Protein AF-A0A8T1EKX4-F1 (afdb_monomer)

Radius of gyration: 19.08 Å; Cα contacts (8 Å, |Δi|>4): 184; chains: 1; bounding box: 54×38×59 Å

Mean predicted aligned error: 10.66 Å

Secondary structure (DSSP, 8-state):
-PPPHHHHHHHHHHHHHHHHHHHHHHHHHHS--SSSSPP--HHHHHHHHTTT---TTHHHHHHHHHHHHGGG---SSSS-HHHHHHHHHHHHHHHHHHHHHHHHHHHHHHHTT---HHHHHHHHHHHHHHHHHHHHHHHHHHHHHHHHHHHHHHHHHHTTT-----S-TTHHHHHHHHHHHHHHHHHHHHHHH-TT--HHHHHHHHHHHHHHHTSHHHHHHS-----

Sequence (227 aa):
MKKTFAQLIGQLGHQLRDVAARIRGDFKTNHFSNSTDPRSSVFLTLMEAENSLSDRSSLNLLEKAMARDLLALSDQDGLSVTSCMLEISTCCQRSLNTFRSRIEQLKQLVTEGKARTNYRRSLLTSIFFLPVFERMQLASLSIVEHQLIHLHDVTRQQEKSTTGTSLCPQAVNVEQLQRKLLQCITSFEGCTVSSEASQKSGEQAIERVLQFLNSKAVKAAFPPSST

Solvent-accessible surface area (backbone atoms only — not comparable to full-atom values): 12955 Å² total; per-residue (Å²): 133,86,79,50,66,68,56,49,52,54,51,46,44,52,52,52,52,54,49,49,52,24,49,44,52,45,33,47,73,45,47,89,48,97,55,100,56,69,35,69,51,68,46,60,49,50,68,57,43,62,81,74,58,94,69,86,62,64,61,64,53,48,57,58,58,50,62,62,59,58,72,76,66,78,74,96,80,68,87,39,72,60,56,51,46,49,49,41,51,49,49,43,52,53,37,50,52,50,37,52,52,49,48,51,53,41,48,50,33,50,74,72,67,71,46,52,72,65,48,55,51,49,40,54,52,48,62,73,43,44,66,49,50,54,50,50,42,33,51,53,49,36,56,46,50,53,51,53,51,51,53,53,54,51,55,58,41,65,77,62,78,62,82,96,64,80,68,46,87,35,51,67,39,42,60,63,34,48,64,58,47,40,57,48,51,56,55,44,40,61,56,58,71,49,97,74,60,48,70,70,55,46,46,52,34,52,51,49,47,50,51,51,67,68,26,71,54,44,44,60,35,40,50,76,81,83,126

Nearest PDB structures (foldseek):
  7jh5-assembly1_A  TM=2.281E-01  e=7.589E-01  synthetic construct

InterPro domains:
  IPR039635 Endoplasmic reticulum membrane-associated RNA degradation protein [PTHR31701] (3-224)

Structure (mmCIF, N/CA/C/O backbone):
data_AF-A0A8T1EKX4-F1
#
_entry.id   AF-A0A8T1EKX4-F1
#
loop_
_atom_site.group_PDB
_atom_site.id
_atom_site.type_symbol
_atom_site.label_atom_id
_atom_site.label_alt_id
_atom_site.label_comp_id
_atom_site.label_asym_id
_atom_site.label_entity_id
_atom_site.label_seq_id
_atom_site.pdbx_PDB_ins_code
_atom_site.Cartn_x
_atom_site.Cartn_y
_atom_site.Cartn_z
_atom_site.occupancy
_atom_site.B_iso_or_equiv
_atom_site.auth_seq_id
_atom_site.auth_comp_id
_atom_site.auth_asym_id
_atom_site.auth_atom_id
_atom_site.pdbx_PDB_model_num
ATOM 1 N N . MET A 1 1 ? -25.501 8.082 -2.903 1.00 52.19 1 MET A N 1
ATOM 2 C CA . MET A 1 1 ? -25.448 7.468 -1.555 1.00 52.19 1 MET A CA 1
ATOM 3 C C . MET A 1 1 ? -24.019 7.519 -1.041 1.00 52.19 1 MET A C 1
ATOM 5 O O . MET A 1 1 ? -23.114 7.221 -1.811 1.00 52.19 1 MET A O 1
ATOM 9 N N . LYS A 1 2 ? -23.808 7.910 0.222 1.00 77.81 2 LYS A N 1
ATOM 10 C CA . LYS A 1 2 ? -22.481 7.880 0.854 1.00 77.81 2 LYS A CA 1
ATOM 11 C C . LYS A 1 2 ? -22.105 6.420 1.150 1.00 77.81 2 LYS A C 1
ATOM 13 O O . LYS A 1 2 ? -22.929 5.701 1.710 1.00 77.81 2 LYS A O 1
ATOM 18 N N . LYS A 1 3 ? -20.912 5.975 0.739 1.00 83.00 3 LYS A N 1
ATOM 19 C CA . LYS A 1 3 ? -20.428 4.610 1.016 1.00 83.00 3 LYS A CA 1
ATOM 20 C C . LYS A 1 3 ? -20.160 4.448 2.510 1.00 83.00 3 LYS A C 1
ATOM 22 O O . LYS A 1 3 ? -19.678 5.379 3.151 1.00 83.00 3 LYS A O 1
ATOM 27 N N . THR A 1 4 ? -20.468 3.277 3.058 1.00 86.75 4 THR A N 1
ATOM 28 C CA . THR A 1 4 ? -20.108 2.949 4.444 1.00 86.75 4 THR A CA 1
ATOM 29 C C . THR A 1 4 ? -18.618 2.626 4.544 1.00 86.75 4 THR A C 1
ATOM 31 O O . THR A 1 4 ? -17.998 2.196 3.569 1.00 86.75 4 THR A O 1
ATOM 34 N N . PHE A 1 5 ? -18.034 2.767 5.735 1.00 84.19 5 PHE A N 1
ATOM 35 C CA . PHE A 1 5 ? -16.631 2.413 5.969 1.00 84.19 5 PHE A CA 1
ATOM 36 C C . PHE A 1 5 ? -16.302 0.962 5.565 1.00 84.19 5 PHE A C 1
ATOM 38 O O . PHE A 1 5 ? -15.283 0.711 4.928 1.00 84.19 5 PHE A O 1
ATOM 45 N N . ALA A 1 6 ? -17.202 0.010 5.832 1.00 86.19 6 ALA A N 1
ATOM 46 C CA . ALA A 1 6 ? -17.034 -1.384 5.413 1.00 86.19 6 ALA A CA 1
ATOM 47 C C . ALA A 1 6 ? -17.030 -1.548 3.880 1.00 86.19 6 ALA A C 1
ATOM 49 O O . ALA A 1 6 ? -16.207 -2.285 3.337 1.00 86.19 6 ALA A O 1
ATOM 50 N N . GLN A 1 7 ? -17.903 -0.825 3.168 1.00 89.75 7 GLN A N 1
ATOM 51 C CA . GLN A 1 7 ? -17.913 -0.814 1.700 1.00 89.75 7 GLN A CA 1
ATOM 52 C C . GLN A 1 7 ? -16.625 -0.205 1.131 1.00 89.75 7 GLN A C 1
ATOM 54 O O . GLN A 1 7 ? -16.100 -0.707 0.138 1.00 89.75 7 GLN A O 1
ATOM 59 N N . LEU A 1 8 ? -16.097 0.846 1.768 1.00 90.56 8 LEU A N 1
ATOM 60 C CA . LEU A 1 8 ? -14.828 1.471 1.390 1.00 90.56 8 LEU A CA 1
ATOM 61 C C . LEU A 1 8 ? -13.640 0.520 1.592 1.00 90.56 8 LEU A C 1
ATOM 63 O O . LEU A 1 8 ? -12.816 0.399 0.689 1.00 90.56 8 LEU A O 1
ATOM 67 N N . ILE A 1 9 ? -13.585 -0.209 2.714 1.00 89.50 9 ILE A N 1
ATOM 68 C CA . ILE A 1 9 ? -12.581 -1.261 2.956 1.00 89.50 9 ILE A CA 1
ATOM 69 C C . ILE A 1 9 ? -12.658 -2.338 1.874 1.00 89.50 9 ILE A C 1
ATOM 71 O O . ILE A 1 9 ? -11.639 -2.685 1.279 1.00 89.50 9 ILE A O 1
ATOM 75 N N . GLY A 1 10 ? -13.860 -2.849 1.589 1.00 89.75 10 GLY A N 1
ATOM 76 C CA . GLY A 1 10 ? -14.058 -3.865 0.557 1.00 89.75 10 GLY A CA 1
ATOM 77 C C . GLY A 1 10 ? -13.554 -3.389 -0.805 1.00 89.75 10 GLY A C 1
ATOM 78 O O . GLY A 1 10 ? -12.741 -4.063 -1.439 1.00 89.75 10 GLY A O 1
ATOM 79 N N . GLN A 1 11 ? -13.965 -2.186 -1.218 1.00 93.12 11 GLN A N 1
ATOM 80 C CA . GLN A 1 11 ? -13.530 -1.581 -2.474 1.00 93.12 11 GLN A CA 1
ATOM 81 C C . GLN A 1 11 ? -12.011 -1.387 -2.529 1.00 93.12 11 GLN A C 1
ATOM 83 O O . GLN A 1 11 ? -11.397 -1.728 -3.539 1.00 93.12 11 GLN A O 1
ATOM 88 N N . LEU A 1 12 ? -11.400 -0.871 -1.459 1.00 92.38 12 LEU A N 1
ATOM 89 C CA . LEU A 1 12 ? -9.950 -0.704 -1.375 1.00 92.38 12 LEU A CA 1
ATOM 90 C C . LEU A 1 12 ? -9.236 -2.050 -1.519 1.00 92.38 12 LEU A C 1
ATOM 92 O O . LEU A 1 12 ? -8.288 -2.163 -2.289 1.00 92.38 12 LEU A O 1
ATOM 96 N N . GLY A 1 13 ? -9.741 -3.091 -0.856 1.00 90.31 13 GLY A N 1
ATOM 97 C CA . GLY A 1 13 ? -9.214 -4.445 -0.978 1.00 90.31 13 GLY A CA 1
ATOM 98 C C . GLY A 1 13 ? -9.258 -4.993 -2.408 1.00 90.31 13 GLY A C 1
ATOM 99 O O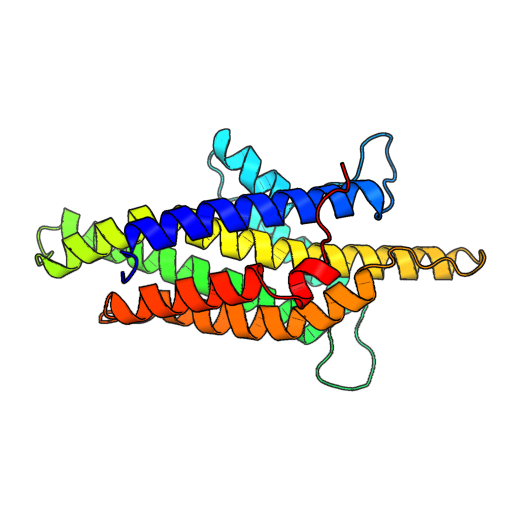 . GLY A 1 13 ? -8.290 -5.618 -2.834 1.00 90.31 13 GLY A O 1
ATOM 100 N N . HIS A 1 14 ? -10.339 -4.754 -3.161 1.00 91.56 14 HIS A N 1
ATOM 101 C CA . HIS A 1 14 ? -10.412 -5.130 -4.581 1.00 91.56 14 HIS A CA 1
ATOM 102 C C . HIS A 1 14 ? -9.394 -4.357 -5.425 1.00 91.56 14 HIS A C 1
ATOM 104 O O . HIS A 1 14 ? -8.614 -4.966 -6.146 1.00 91.56 14 HIS A O 1
ATOM 110 N N . GLN A 1 15 ? -9.341 -3.034 -5.272 1.00 91.62 15 GLN A N 1
ATOM 111 C CA . GLN A 1 15 ? -8.441 -2.179 -6.050 1.00 91.62 15 GLN A CA 1
ATOM 112 C C . GLN A 1 15 ? -6.961 -2.488 -5.792 1.00 91.62 15 GLN A C 1
ATOM 114 O O . GLN A 1 15 ? -6.165 -2.501 -6.726 1.00 91.62 15 GLN A O 1
ATOM 119 N N . LEU A 1 16 ? -6.590 -2.783 -4.543 1.00 90.50 16 LEU A N 1
ATOM 120 C CA . LEU A 1 16 ? -5.229 -3.193 -4.197 1.00 90.50 16 LEU A CA 1
ATOM 121 C C . LEU A 1 16 ? -4.850 -4.528 -4.842 1.00 90.50 16 LEU A C 1
ATOM 123 O O . LEU A 1 16 ? -3.724 -4.663 -5.310 1.00 90.50 16 LEU A O 1
ATOM 127 N N . ARG A 1 17 ? -5.778 -5.494 -4.922 1.00 89.06 17 ARG A N 1
ATOM 128 C CA . ARG A 1 17 ? -5.536 -6.754 -5.646 1.00 89.06 17 ARG A CA 1
ATOM 129 C C . ARG A 1 17 ? -5.333 -6.518 -7.137 1.00 89.06 17 ARG A C 1
ATOM 131 O O . ARG A 1 17 ? -4.396 -7.070 -7.704 1.00 89.06 17 ARG A O 1
ATOM 138 N N . ASP A 1 18 ? -6.162 -5.675 -7.747 1.00 89.75 18 ASP A N 1
ATOM 139 C CA . ASP A 1 18 ? -6.059 -5.367 -9.174 1.00 89.75 18 ASP A CA 1
ATOM 140 C C . ASP A 1 18 ? -4.720 -4.690 -9.499 1.00 89.75 18 ASP A C 1
ATOM 142 O O . ASP A 1 18 ? -4.044 -5.070 -10.453 1.00 89.75 18 ASP A O 1
ATOM 146 N N . VAL A 1 19 ? -4.303 -3.709 -8.691 1.00 89.38 19 VAL A N 1
ATOM 147 C CA . VAL A 1 19 ? -3.013 -3.024 -8.865 1.00 89.38 19 VAL A CA 1
ATOM 148 C C . VAL A 1 19 ? -1.845 -3.974 -8.600 1.00 89.38 19 VAL A C 1
ATOM 150 O O . VAL A 1 19 ? -0.913 -4.008 -9.398 1.00 89.38 19 VAL A O 1
ATOM 153 N N . ALA A 1 20 ? -1.907 -4.802 -7.555 1.00 87.31 20 ALA A N 1
ATOM 154 C CA . ALA A 1 20 ? -0.883 -5.811 -7.282 1.00 87.31 20 ALA A CA 1
ATOM 155 C C . ALA A 1 20 ? -0.725 -6.811 -8.440 1.00 87.31 20 ALA A C 1
ATOM 157 O O . ALA A 1 20 ? 0.396 -7.168 -8.800 1.00 87.31 20 ALA A O 1
ATOM 158 N N . ALA A 1 21 ? -1.827 -7.239 -9.064 1.00 87.19 21 ALA A N 1
ATOM 159 C CA . ALA A 1 21 ? -1.780 -8.109 -10.235 1.00 87.19 21 ALA A CA 1
ATOM 160 C C . ALA A 1 21 ? -1.079 -7.431 -11.426 1.00 87.19 21 ALA A C 1
ATOM 162 O O . ALA A 1 21 ? -0.269 -8.070 -12.096 1.00 87.19 21 ALA A O 1
ATOM 163 N N . ARG A 1 22 ? -1.329 -6.133 -11.652 1.00 88.44 22 ARG A N 1
ATOM 164 C CA . ARG A 1 22 ? -0.665 -5.359 -12.718 1.00 88.44 22 ARG A CA 1
ATOM 165 C C . ARG A 1 22 ? 0.820 -5.158 -12.455 1.00 88.44 22 ARG A C 1
ATOM 167 O O . ARG A 1 22 ? 1.612 -5.429 -13.346 1.00 88.44 22 ARG A O 1
ATOM 174 N N . ILE A 1 23 ? 1.195 -4.760 -11.235 1.00 86.56 23 ILE A N 1
ATOM 175 C CA . ILE A 1 23 ? 2.606 -4.639 -10.831 1.00 86.56 23 ILE A CA 1
ATOM 176 C C . ILE A 1 23 ? 3.312 -5.974 -11.069 1.00 86.56 23 ILE A C 1
ATOM 178 O O . ILE A 1 23 ? 4.388 -6.022 -11.647 1.00 86.56 23 ILE A O 1
ATOM 182 N N . ARG A 1 24 ? 2.688 -7.093 -10.700 1.00 83.75 24 ARG A N 1
ATOM 183 C CA . ARG A 1 24 ? 3.281 -8.408 -10.936 1.00 83.75 24 ARG A CA 1
ATOM 184 C C . ARG A 1 24 ? 3.429 -8.753 -12.414 1.00 83.75 24 ARG A C 1
ATOM 186 O O . ARG A 1 24 ? 4.451 -9.315 -12.791 1.00 83.75 24 ARG A O 1
ATOM 193 N N . GLY A 1 25 ? 2.411 -8.474 -13.225 1.00 81.88 25 GLY A N 1
ATOM 194 C CA . GLY A 1 25 ? 2.486 -8.672 -14.672 1.00 81.88 25 GLY A CA 1
ATOM 195 C C . GLY A 1 25 ? 3.643 -7.883 -15.278 1.00 81.88 25 GLY A C 1
ATOM 196 O O . GLY A 1 25 ? 4.420 -8.431 -16.056 1.00 81.88 25 GLY A O 1
ATOM 197 N N . ASP A 1 26 ? 3.807 -6.640 -14.837 1.00 83.75 26 ASP A N 1
ATOM 198 C CA . ASP A 1 26 ? 4.906 -5.775 -15.244 1.00 83.75 26 ASP A CA 1
ATOM 199 C C . ASP A 1 26 ? 6.274 -6.353 -14.835 1.00 83.75 26 ASP A C 1
ATOM 201 O O . ASP A 1 26 ? 7.140 -6.527 -15.691 1.00 83.75 26 ASP A O 1
ATOM 205 N N . PHE A 1 27 ? 6.424 -6.810 -13.585 1.00 78.75 27 PHE A N 1
ATOM 206 C CA . PHE A 1 27 ? 7.659 -7.454 -13.117 1.00 78.75 27 PHE A CA 1
ATOM 207 C C . PHE A 1 27 ? 8.071 -8.670 -13.947 1.00 78.75 27 PHE A C 1
ATOM 209 O O . PHE A 1 27 ? 9.248 -8.831 -14.265 1.00 78.75 27 PHE A O 1
ATOM 216 N N . LYS A 1 28 ? 7.100 -9.511 -14.315 1.00 79.19 28 LYS A N 1
ATOM 217 C CA . LYS A 1 28 ? 7.350 -10.703 -15.133 1.00 79.19 28 LYS A CA 1
ATOM 218 C C . LYS A 1 28 ? 7.732 -10.367 -16.574 1.00 79.19 28 LYS A C 1
ATOM 220 O O . LYS A 1 28 ? 8.402 -11.171 -17.211 1.00 79.19 28 LYS A O 1
ATOM 225 N N . THR A 1 29 ? 7.259 -9.234 -17.089 1.00 78.38 29 THR A N 1
ATOM 226 C CA . THR A 1 29 ? 7.405 -8.864 -18.504 1.00 78.38 29 THR A CA 1
ATOM 227 C C . THR A 1 29 ? 8.663 -8.036 -18.748 1.00 78.38 29 THR A C 1
ATOM 229 O O . THR A 1 29 ? 9.314 -8.215 -19.772 1.00 78.38 29 THR A O 1
ATOM 232 N N . ASN A 1 30 ? 9.003 -7.139 -17.816 1.00 74.19 30 ASN A N 1
ATOM 233 C CA . ASN A 1 30 ? 9.949 -6.052 -18.069 1.00 74.19 30 ASN A CA 1
ATOM 234 C C . ASN A 1 30 ? 11.274 -6.147 -17.293 1.00 74.19 30 ASN A C 1
ATOM 236 O O . ASN A 1 30 ? 12.207 -5.435 -17.645 1.00 74.19 30 ASN A O 1
ATOM 240 N N . HIS A 1 31 ? 11.403 -7.001 -16.270 1.00 71.06 31 HIS A N 1
ATOM 241 C CA . HIS A 1 31 ? 12.652 -7.110 -15.494 1.00 71.06 31 HIS A CA 1
ATOM 242 C C . HIS A 1 31 ? 13.418 -8.396 -15.793 1.00 71.06 31 HIS A C 1
ATOM 244 O O . HIS A 1 31 ? 12.835 -9.471 -15.944 1.00 71.06 31 HIS A O 1
ATOM 250 N N . PHE A 1 32 ? 14.750 -8.295 -15.844 1.00 60.75 32 PHE A N 1
ATOM 251 C CA . PHE A 1 32 ? 15.615 -9.425 -16.181 1.00 60.75 32 PHE A CA 1
ATOM 252 C C . PHE A 1 32 ? 15.610 -10.463 -15.057 1.00 60.75 32 PHE A C 1
ATOM 254 O O . PHE A 1 32 ? 15.837 -10.135 -13.887 1.00 60.75 32 PHE A O 1
ATOM 261 N N . SER A 1 33 ? 15.413 -11.731 -15.425 1.00 58.84 33 SER A N 1
ATOM 262 C CA . SER A 1 33 ? 15.701 -12.865 -14.551 1.00 58.84 33 SER A CA 1
ATOM 263 C C . SER A 1 33 ? 17.016 -13.523 -14.952 1.00 58.84 33 SER A C 1
ATOM 265 O O . SER A 1 33 ? 17.273 -13.769 -16.127 1.00 58.84 33 SER A O 1
ATOM 267 N N . ASN A 1 34 ? 17.849 -13.819 -13.955 1.00 53.88 34 ASN A N 1
ATOM 268 C CA . ASN A 1 34 ? 19.057 -14.622 -14.136 1.00 53.88 34 ASN A CA 1
ATOM 269 C C . ASN A 1 34 ? 18.747 -16.134 -14.168 1.00 53.88 34 ASN A C 1
ATOM 271 O O . ASN A 1 34 ? 19.657 -16.925 -14.409 1.00 53.88 34 ASN A O 1
ATOM 275 N N . SER A 1 35 ? 17.500 -16.542 -13.896 1.00 52.38 35 SER A N 1
ATOM 276 C CA . SER A 1 35 ? 17.038 -17.935 -13.922 1.00 52.38 35 SER A CA 1
ATOM 277 C C . SER A 1 35 ? 15.885 -18.116 -14.916 1.00 52.38 35 SER A C 1
ATOM 279 O O . SER A 1 35 ? 15.302 -17.150 -15.403 1.00 52.38 35 SER A O 1
ATOM 281 N N . THR A 1 36 ? 15.529 -19.370 -15.204 1.00 52.81 36 THR A N 1
ATOM 282 C CA . THR A 1 36 ? 14.350 -19.744 -16.007 1.00 52.81 36 THR A CA 1
ATOM 283 C C . THR A 1 36 ? 13.014 -19.288 -15.409 1.00 52.81 36 THR A C 1
ATOM 285 O O . THR A 1 36 ? 11.990 -19.401 -16.079 1.00 52.81 36 THR A O 1
ATOM 288 N N . ASP A 1 37 ? 13.010 -18.766 -14.178 1.00 53.81 37 ASP A N 1
ATOM 289 C CA . ASP A 1 37 ? 11.804 -18.288 -13.513 1.00 53.81 37 ASP A CA 1
ATOM 290 C C . ASP A 1 37 ? 11.617 -16.784 -13.726 1.00 53.81 37 ASP A C 1
ATOM 292 O O . ASP A 1 37 ? 12.564 -16.013 -13.555 1.00 53.81 37 ASP A O 1
ATOM 296 N N . PRO A 1 38 ? 10.403 -16.321 -14.057 1.00 58.38 38 PRO A N 1
ATOM 297 C CA . PRO A 1 38 ? 10.133 -14.900 -14.202 1.00 58.38 38 PRO A CA 1
ATOM 298 C C . PRO A 1 38 ? 10.298 -14.181 -12.856 1.00 58.38 38 PRO A C 1
ATOM 300 O O . PRO A 1 38 ? 9.829 -14.658 -11.819 1.00 58.38 38 PRO A O 1
ATOM 303 N N . ARG A 1 39 ? 10.945 -13.009 -12.865 1.00 68.44 39 ARG A N 1
ATOM 304 C CA . ARG A 1 39 ? 11.204 -12.237 -11.643 1.00 68.44 39 ARG A CA 1
ATOM 305 C C . ARG A 1 39 ? 9.883 -11.747 -11.039 1.00 68.44 39 ARG A C 1
ATOM 307 O O . ARG A 1 39 ? 8.992 -11.275 -11.742 1.00 68.44 39 ARG A O 1
ATOM 314 N N . SER A 1 40 ? 9.748 -11.870 -9.722 1.00 64.75 40 SER A N 1
ATOM 315 C CA . SER A 1 40 ? 8.563 -11.448 -8.967 1.00 64.75 40 SER A CA 1
ATOM 316 C C . SER A 1 40 ? 8.943 -10.440 -7.891 1.00 64.75 40 SER A C 1
ATOM 318 O O . SER A 1 40 ? 9.995 -10.593 -7.274 1.00 64.75 40 SER A O 1
ATOM 320 N N . SER A 1 41 ? 8.065 -9.474 -7.617 1.00 70.25 41 SER A N 1
ATOM 321 C CA . SER A 1 41 ? 8.202 -8.583 -6.459 1.00 70.25 41 SER A CA 1
ATOM 322 C C . SER A 1 41 ? 8.229 -9.385 -5.157 1.00 70.25 41 SER A C 1
ATOM 324 O O . SER A 1 41 ? 7.307 -10.159 -4.888 1.00 70.25 41 SER A O 1
ATOM 326 N N . VAL A 1 42 ? 9.252 -9.167 -4.330 1.00 72.50 42 VAL A N 1
ATOM 327 C CA . VAL A 1 42 ? 9.397 -9.799 -3.014 1.00 72.50 42 VAL A CA 1
ATOM 328 C C . VAL A 1 42 ? 8.212 -9.433 -2.118 1.00 72.50 42 VAL A C 1
ATOM 330 O O . VAL A 1 42 ? 7.647 -10.307 -1.462 1.00 72.50 42 VAL A O 1
ATOM 333 N N . PHE A 1 43 ? 7.766 -8.173 -2.132 1.00 67.88 43 PHE A N 1
ATOM 334 C CA . PHE A 1 43 ? 6.646 -7.717 -1.297 1.00 67.88 43 PHE A CA 1
ATOM 335 C C . PHE A 1 43 ? 5.304 -8.307 -1.715 1.00 67.88 43 PHE A C 1
ATOM 337 O O . PHE A 1 43 ? 4.496 -8.667 -0.857 1.00 67.88 43 PHE A O 1
ATOM 344 N N . LEU A 1 44 ? 5.060 -8.439 -3.020 1.00 69.50 44 LEU A N 1
ATOM 345 C CA . LEU A 1 44 ? 3.839 -9.084 -3.498 1.00 69.50 44 LEU A CA 1
ATOM 346 C C . LEU A 1 44 ? 3.853 -10.591 -3.245 1.00 69.50 44 LEU A C 1
ATOM 348 O O . LEU A 1 44 ? 2.802 -11.140 -2.931 1.00 69.50 44 LEU A O 1
ATOM 352 N N . THR A 1 45 ? 5.010 -11.251 -3.329 1.00 72.19 45 THR A N 1
ATOM 353 C CA . THR A 1 45 ? 5.140 -12.675 -2.986 1.00 72.19 45 THR A CA 1
ATOM 354 C C . THR A 1 45 ? 4.894 -12.913 -1.493 1.00 72.19 45 THR A C 1
ATOM 356 O O . THR A 1 45 ? 4.205 -13.864 -1.129 1.00 72.19 45 THR A O 1
ATOM 359 N N . LEU A 1 46 ? 5.357 -12.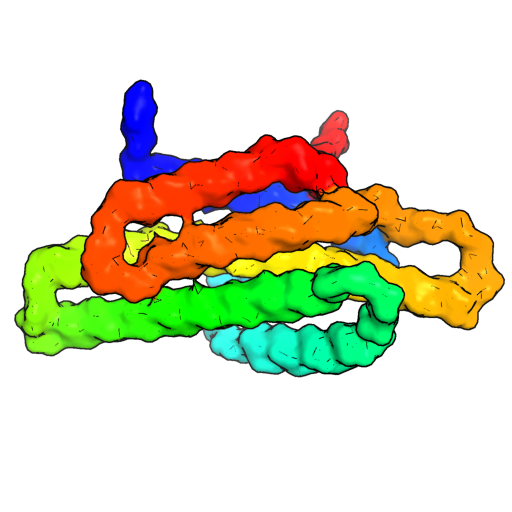012 -0.617 1.00 64.12 46 LEU A N 1
ATOM 360 C CA . LEU A 1 46 ? 5.046 -12.053 0.819 1.00 64.12 46 LEU A CA 1
ATOM 361 C C . LEU A 1 46 ? 3.542 -11.906 1.098 1.00 64.12 46 LEU A C 1
ATOM 363 O O . LEU A 1 46 ? 3.006 -12.630 1.933 1.00 64.12 46 LEU A O 1
ATOM 367 N N . MET A 1 47 ? 2.845 -11.042 0.350 1.00 63.41 47 MET A N 1
ATOM 368 C CA . MET A 1 47 ? 1.387 -10.876 0.447 1.00 63.41 47 MET A CA 1
ATOM 369 C C . MET A 1 47 ? 0.612 -12.172 0.134 1.00 63.41 47 MET A C 1
ATOM 371 O O . MET A 1 47 ? -0.513 -12.351 0.596 1.00 63.41 47 MET A O 1
ATOM 375 N N . GLU A 1 48 ? 1.182 -13.069 -0.673 1.00 57.97 48 GLU A N 1
ATOM 376 C CA . GLU A 1 48 ? 0.576 -14.363 -1.013 1.00 57.97 48 GLU A CA 1
ATOM 377 C C . GLU A 1 48 ? 0.988 -15.473 -0.056 1.00 57.97 48 GLU A C 1
ATOM 379 O O . GLU A 1 48 ? 0.170 -16.327 0.285 1.00 57.97 48 GLU A O 1
ATOM 384 N N . ALA A 1 49 ? 2.235 -15.426 0.414 1.00 56.22 49 ALA A N 1
ATOM 385 C CA . ALA A 1 49 ? 2.761 -16.340 1.414 1.00 56.22 49 ALA A CA 1
ATOM 386 C C . ALA A 1 49 ? 2.088 -16.164 2.787 1.00 56.22 49 ALA A C 1
ATOM 388 O O . ALA A 1 49 ? 2.048 -17.121 3.558 1.00 56.22 49 ALA A O 1
ATOM 389 N N . GLU A 1 50 ? 1.485 -15.006 3.078 1.00 46.59 50 GLU A N 1
ATOM 390 C CA . GLU A 1 50 ? 0.642 -14.790 4.266 1.00 46.59 50 GLU A CA 1
ATOM 391 C C . GLU A 1 50 ? -0.651 -15.630 4.271 1.00 46.59 50 GLU A C 1
ATOM 393 O O . GLU A 1 50 ? -1.236 -15.830 5.334 1.00 46.59 50 GLU A O 1
ATOM 398 N N . ASN A 1 51 ? -1.059 -16.224 3.140 1.00 42.59 51 ASN A N 1
ATOM 399 C CA . ASN A 1 51 ? -2.053 -17.307 3.158 1.00 42.59 51 ASN A CA 1
ATOM 400 C C . ASN A 1 51 ? -1.465 -18.647 3.647 1.00 42.59 51 ASN A C 1
ATOM 402 O O . ASN A 1 51 ? -2.210 -19.617 3.771 1.00 42.59 51 ASN A O 1
ATOM 406 N N . SER A 1 52 ? -0.152 -18.725 3.896 1.00 37.25 52 SER A N 1
ATOM 407 C CA . SER A 1 52 ? 0.554 -19.982 4.149 1.00 37.25 52 SER A CA 1
ATOM 408 C C . SER A 1 52 ? 1.425 -20.056 5.400 1.00 37.25 52 SER A C 1
ATOM 410 O O . SER A 1 52 ? 1.561 -21.176 5.858 1.00 37.25 52 SER A O 1
ATOM 412 N N . LEU A 1 53 ? 1.954 -18.981 6.008 1.00 38.09 53 LEU A N 1
ATOM 413 C CA . LEU A 1 53 ? 2.501 -19.027 7.382 1.00 38.09 53 LEU A CA 1
ATOM 414 C C . LEU A 1 53 ? 2.903 -17.641 7.914 1.00 38.09 53 LEU A C 1
ATOM 416 O O . LEU A 1 53 ? 3.500 -16.819 7.227 1.00 38.09 53 LEU A O 1
ATOM 420 N N . SER A 1 54 ? 2.586 -17.436 9.191 1.00 43.47 54 SER A N 1
ATOM 421 C CA . SER A 1 54 ? 3.000 -16.327 10.049 1.00 43.47 54 SER A CA 1
ATOM 422 C C . SER A 1 54 ? 4.517 -16.326 10.231 1.00 43.47 54 SER A C 1
ATOM 424 O O . SER A 1 54 ? 5.009 -17.176 10.970 1.00 43.47 54 SER A O 1
ATOM 426 N N . ASP A 1 55 ? 5.251 -15.347 9.693 1.00 40.56 55 ASP A N 1
ATOM 427 C CA . ASP A 1 55 ? 6.535 -15.028 10.316 1.00 40.56 55 ASP A CA 1
ATOM 428 C C . ASP A 1 55 ? 7.001 -13.573 10.194 1.00 40.56 55 ASP A C 1
ATOM 430 O O . ASP A 1 55 ? 6.921 -12.922 9.156 1.00 40.56 55 ASP A O 1
ATOM 434 N N . ARG A 1 56 ? 7.538 -13.074 11.311 1.00 42.66 56 ARG A N 1
ATOM 435 C CA . ARG A 1 56 ? 8.048 -11.710 11.531 1.00 42.66 56 ARG A CA 1
ATOM 436 C C . ARG A 1 56 ? 9.390 -11.439 10.824 1.00 42.66 56 ARG A C 1
ATOM 438 O O . ARG A 1 56 ? 9.962 -10.367 11.013 1.00 42.66 56 ARG A O 1
ATOM 445 N N . SER A 1 57 ? 9.917 -12.383 10.040 1.00 42.69 57 SER A N 1
ATOM 446 C CA . SER A 1 57 ? 11.286 -12.337 9.495 1.00 42.69 57 SER A CA 1
ATOM 447 C C . SER A 1 57 ? 11.443 -11.461 8.240 1.00 42.69 57 SER A C 1
ATOM 449 O O . SER A 1 57 ? 12.539 -10.972 7.956 1.00 42.69 57 SER A O 1
ATOM 451 N N . SER A 1 58 ? 10.345 -11.175 7.538 1.00 45.91 58 SER A N 1
ATOM 452 C CA . SER A 1 58 ? 10.317 -10.462 6.252 1.00 45.91 58 SER A CA 1
ATOM 453 C C . SER A 1 58 ? 10.785 -9.001 6.337 1.00 45.91 58 SER A C 1
ATOM 455 O O . SER A 1 58 ? 11.341 -8.460 5.383 1.00 45.91 58 SER A O 1
ATOM 457 N N . LEU A 1 59 ? 10.608 -8.367 7.502 1.00 47.00 59 LEU A N 1
ATOM 458 C CA . LEU A 1 59 ? 10.975 -6.967 7.760 1.00 47.00 59 LEU A CA 1
ATOM 459 C C . LEU A 1 59 ? 12.486 -6.755 7.957 1.00 47.00 59 LEU A C 1
ATOM 461 O O . LEU A 1 59 ? 13.017 -5.723 7.565 1.00 47.00 59 LEU A O 1
ATOM 465 N N . ASN A 1 60 ? 13.203 -7.745 8.493 1.00 47.22 60 ASN A N 1
ATOM 466 C CA . ASN A 1 60 ? 14.661 -7.652 8.660 1.00 47.22 60 ASN A CA 1
ATOM 467 C C . ASN A 1 60 ? 15.413 -7.868 7.335 1.00 47.22 60 ASN A C 1
ATOM 469 O O . ASN A 1 60 ? 16.526 -7.371 7.152 1.00 47.22 60 ASN A O 1
ATOM 473 N N . LEU A 1 61 ? 14.817 -8.618 6.402 1.00 41.84 61 LEU A N 1
ATOM 474 C CA . LEU A 1 61 ? 15.334 -8.785 5.039 1.00 41.84 61 LEU A CA 1
ATOM 475 C C . LEU A 1 61 ? 15.113 -7.521 4.201 1.00 41.84 61 LEU A C 1
ATOM 477 O O . LEU A 1 61 ? 16.002 -7.132 3.445 1.00 41.84 61 LEU A O 1
ATOM 481 N N . LEU A 1 62 ? 13.979 -6.847 4.413 1.00 48.12 62 LEU A N 1
ATOM 482 C CA . LEU A 1 62 ? 13.656 -5.545 3.837 1.00 48.12 62 LEU A CA 1
ATOM 483 C C . LEU A 1 62 ? 14.705 -4.479 4.183 1.00 48.12 62 LEU A C 1
ATOM 485 O O . LEU A 1 62 ? 15.279 -3.857 3.291 1.00 48.12 62 LEU A O 1
ATOM 489 N N . GLU A 1 63 ? 15.006 -4.317 5.472 1.00 49.25 63 GLU A N 1
ATOM 490 C CA . GLU A 1 63 ? 15.995 -3.341 5.945 1.00 49.25 63 GLU A CA 1
ATOM 491 C C . GLU A 1 63 ? 17.397 -3.608 5.379 1.00 49.25 63 GLU A C 1
ATOM 493 O O . GLU A 1 63 ? 18.090 -2.677 4.963 1.00 49.25 63 GLU A O 1
ATOM 498 N N . LYS A 1 64 ? 17.813 -4.881 5.305 1.00 43.34 64 LYS A N 1
ATOM 499 C CA . LYS A 1 64 ? 19.143 -5.254 4.797 1.00 43.34 64 LYS A CA 1
ATOM 500 C C . LYS A 1 64 ? 19.289 -5.112 3.283 1.00 43.34 64 LYS A C 1
ATOM 502 O O . LYS A 1 64 ? 20.378 -4.755 2.835 1.00 43.34 64 LYS A O 1
ATOM 507 N N . ALA A 1 65 ? 18.242 -5.405 2.512 1.00 43.50 65 ALA A N 1
ATOM 508 C CA . ALA A 1 65 ? 18.271 -5.286 1.055 1.00 43.50 65 ALA A CA 1
ATOM 509 C C . ALA A 1 65 ? 18.211 -3.815 0.612 1.00 43.50 65 ALA A C 1
ATOM 511 O O . ALA A 1 65 ? 18.993 -3.388 -0.230 1.00 43.50 65 ALA A O 1
ATOM 512 N N . MET A 1 66 ? 17.357 -3.005 1.246 1.00 50.12 66 MET A N 1
ATOM 513 C CA . MET A 1 66 ? 17.187 -1.601 0.867 1.00 50.12 66 MET A CA 1
ATOM 514 C C . MET A 1 66 ? 18.384 -0.723 1.239 1.00 50.12 66 MET A C 1
ATOM 516 O O . MET A 1 66 ? 18.777 0.133 0.452 1.00 50.12 66 MET A O 1
ATOM 520 N N . ALA A 1 67 ? 19.002 -0.936 2.406 1.00 47.22 67 ALA A N 1
ATOM 521 C CA . ALA A 1 67 ? 20.102 -0.087 2.864 1.00 47.22 67 ALA A CA 1
ATOM 522 C C . ALA A 1 67 ? 21.384 -0.218 2.017 1.00 47.22 67 ALA A C 1
ATOM 524 O O . ALA A 1 67 ? 22.163 0.731 1.956 1.00 47.22 67 ALA A O 1
ATOM 525 N N . ARG A 1 68 ? 21.620 -1.370 1.370 1.00 44.81 68 ARG A N 1
ATOM 526 C CA . ARG A 1 68 ? 22.840 -1.602 0.576 1.00 44.81 68 ARG A CA 1
ATOM 527 C C . ARG A 1 68 ? 22.760 -1.043 -0.842 1.00 44.81 68 ARG A C 1
ATOM 529 O O . ARG A 1 68 ? 23.738 -0.452 -1.285 1.00 44.81 68 ARG A O 1
ATOM 536 N N . ASP A 1 69 ? 21.614 -1.162 -1.509 1.00 47.06 69 ASP A N 1
ATOM 537 C CA . ASP A 1 69 ? 21.486 -0.762 -2.918 1.00 47.06 69 ASP A CA 1
ATOM 538 C C . ASP A 1 69 ? 21.147 0.733 -3.088 1.00 47.06 69 ASP A C 1
ATOM 540 O O . ASP A 1 69 ? 21.517 1.349 -4.085 1.00 47.06 69 ASP A O 1
ATOM 544 N N . LEU A 1 70 ? 20.513 1.365 -2.089 1.00 49.56 70 LEU A N 1
ATOM 545 C CA . LEU A 1 70 ? 20.157 2.795 -2.125 1.00 49.56 70 LEU A CA 1
ATOM 546 C C . LEU A 1 70 ? 21.361 3.735 -1.946 1.00 49.56 70 LEU A C 1
ATOM 548 O O . LEU A 1 70 ? 21.334 4.857 -2.450 1.00 49.56 70 LEU A O 1
ATOM 552 N N . LEU A 1 71 ? 22.428 3.290 -1.270 1.00 48.25 71 LEU A N 1
ATOM 553 C CA . LEU A 1 71 ? 23.659 4.076 -1.098 1.00 48.25 71 LEU A CA 1
ATOM 554 C C . LEU A 1 71 ? 24.484 4.187 -2.391 1.00 48.25 71 LEU A C 1
ATOM 556 O O . LEU A 1 71 ? 25.317 5.082 -2.498 1.00 48.25 71 LEU A O 1
ATOM 560 N N . ALA A 1 72 ? 24.237 3.320 -3.377 1.00 45.34 72 ALA A N 1
ATOM 561 C CA . ALA A 1 72 ? 24.966 3.291 -4.644 1.00 45.34 72 ALA A CA 1
ATOM 562 C C . ALA A 1 72 ? 24.382 4.223 -5.730 1.00 45.34 72 ALA A C 1
ATOM 564 O O . ALA A 1 72 ? 24.979 4.354 -6.794 1.00 45.34 72 ALA A O 1
ATOM 565 N N . LEU A 1 73 ? 23.228 4.864 -5.488 1.00 45.53 73 LEU A N 1
ATOM 566 C CA . LEU A 1 73 ? 22.432 5.575 -6.509 1.00 45.53 73 LEU A CA 1
ATOM 567 C C . LEU A 1 73 ? 22.231 7.076 -6.220 1.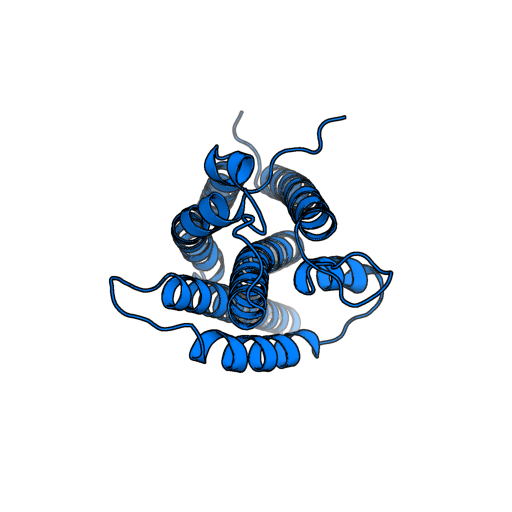00 45.53 73 LEU A C 1
ATOM 569 O O . LEU A 1 73 ? 21.279 7.689 -6.706 1.00 45.53 73 LEU A O 1
ATOM 573 N N . SER A 1 74 ? 23.068 7.684 -5.382 1.00 41.84 74 SER A N 1
ATOM 574 C CA . SER A 1 74 ? 22.969 9.112 -5.061 1.00 41.84 74 SER A CA 1
ATOM 575 C C . SER A 1 74 ? 23.830 9.938 -6.012 1.00 41.84 74 SER A C 1
ATOM 577 O O . SER A 1 74 ? 25.036 9.999 -5.798 1.00 41.84 74 SER A O 1
ATOM 579 N N . ASP A 1 75 ? 23.221 10.648 -6.966 1.00 45.25 75 ASP A N 1
ATOM 580 C CA . ASP A 1 75 ? 23.865 11.829 -7.550 1.00 45.25 75 ASP A CA 1
ATOM 581 C C . ASP A 1 75 ? 22.932 13.036 -7.763 1.00 45.25 75 ASP A C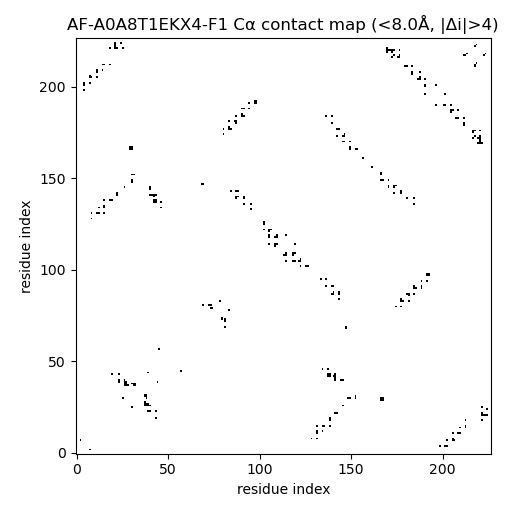 1
ATOM 583 O O . ASP A 1 75 ? 21.703 12.949 -7.675 1.00 45.25 75 ASP A O 1
ATOM 587 N N . GLN A 1 76 ? 23.609 14.175 -7.924 1.00 47.78 76 GLN A N 1
ATOM 588 C CA . GLN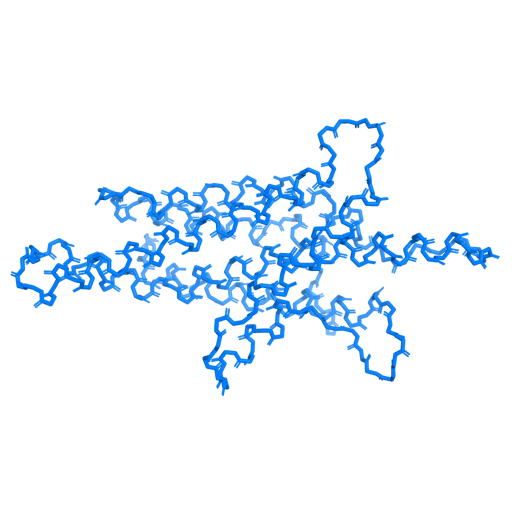 A 1 76 ? 23.252 15.582 -7.707 1.00 47.78 76 GLN A CA 1
ATOM 589 C C . GLN A 1 76 ? 22.183 16.178 -8.649 1.00 47.78 76 GLN A C 1
ATOM 591 O O . GLN A 1 76 ? 22.539 16.615 -9.731 1.00 47.78 76 GLN A O 1
ATOM 596 N N . ASP A 1 77 ? 20.908 16.271 -8.239 1.00 45.91 77 ASP A N 1
ATOM 597 C CA . ASP A 1 77 ? 20.089 17.504 -8.398 1.00 45.91 77 ASP A CA 1
ATOM 598 C C . ASP A 1 77 ? 18.596 17.318 -8.056 1.00 45.91 77 ASP A C 1
ATOM 600 O O . ASP A 1 77 ? 17.726 17.098 -8.899 1.00 45.91 77 ASP A O 1
ATOM 604 N N . GLY A 1 78 ? 18.284 17.532 -6.774 1.00 44.59 78 GLY A N 1
ATOM 605 C CA . GLY A 1 78 ? 16.929 17.804 -6.287 1.00 44.59 78 GLY A CA 1
ATOM 606 C C . GLY A 1 78 ? 16.289 16.615 -5.585 1.00 44.59 78 GLY A C 1
ATOM 607 O O . GLY A 1 78 ? 15.931 15.654 -6.250 1.00 44.59 78 GLY A O 1
ATOM 608 N N . LEU A 1 79 ? 16.133 16.708 -4.248 1.00 48.72 79 LEU A N 1
ATOM 609 C CA . LEU A 1 79 ? 15.434 15.751 -3.359 1.00 48.72 79 LEU A CA 1
ATOM 610 C C . LEU A 1 79 ? 15.279 14.372 -4.013 1.00 48.72 79 LEU A C 1
ATOM 612 O O . LEU A 1 79 ? 14.215 14.063 -4.559 1.00 48.72 79 LEU A O 1
ATOM 616 N N . SER A 1 80 ? 16.401 13.648 -4.081 1.00 69.31 80 SER A N 1
ATOM 617 C CA . SER A 1 80 ? 16.609 12.559 -5.035 1.00 69.31 80 SER A CA 1
ATOM 618 C C . SER A 1 80 ? 15.457 11.557 -5.005 1.00 69.31 80 SER A C 1
ATOM 620 O O . SER A 1 80 ? 14.878 11.283 -3.954 1.00 69.31 80 SER A O 1
ATOM 622 N N . VAL A 1 81 ? 15.121 10.980 -6.158 1.00 69.75 81 VAL A N 1
ATOM 623 C CA . VAL A 1 81 ? 14.192 9.839 -6.270 1.00 69.75 81 VAL A CA 1
ATOM 624 C C . VAL A 1 81 ? 14.512 8.791 -5.190 1.00 69.75 81 VAL A C 1
ATOM 626 O O . VAL A 1 81 ? 13.620 8.303 -4.506 1.00 69.75 81 VAL A O 1
ATOM 629 N N . THR A 1 82 ? 15.801 8.572 -4.918 1.00 73.00 82 THR A N 1
ATOM 630 C CA . THR A 1 82 ? 16.352 7.800 -3.794 1.00 73.00 82 THR A CA 1
ATOM 631 C C . THR A 1 82 ? 15.841 8.251 -2.418 1.00 73.00 82 THR A C 1
ATOM 633 O O . THR A 1 82 ? 15.337 7.429 -1.656 1.00 73.00 82 THR A O 1
ATOM 636 N N . SER A 1 83 ? 15.906 9.545 -2.092 1.00 74.56 83 SER A N 1
ATOM 637 C CA . SER A 1 83 ? 15.326 10.106 -0.862 1.00 74.56 83 SER A CA 1
ATOM 638 C C . SER A 1 83 ? 13.806 9.912 -0.794 1.00 74.56 83 SER A C 1
ATOM 640 O O . SER A 1 83 ? 13.285 9.563 0.264 1.00 74.56 83 SER A O 1
ATOM 642 N N . CYS A 1 84 ? 13.093 10.053 -1.918 1.00 81.62 84 CYS A N 1
ATOM 643 C CA . CYS A 1 84 ? 11.653 9.792 -1.982 1.00 81.62 84 CYS A CA 1
ATOM 644 C C . CYS A 1 84 ? 11.329 8.313 -1.699 1.00 81.62 84 CYS A C 1
ATOM 646 O O . CYS A 1 84 ? 10.458 8.025 -0.880 1.00 81.62 84 CYS A O 1
ATOM 648 N N . MET A 1 85 ? 12.067 7.378 -2.306 1.00 84.25 85 MET A N 1
ATOM 649 C CA . MET A 1 85 ? 11.953 5.932 -2.065 1.00 84.25 85 MET A CA 1
ATOM 650 C C . MET A 1 85 ? 12.252 5.549 -0.609 1.00 84.25 85 MET A C 1
ATOM 652 O O . MET A 1 85 ? 11.536 4.733 -0.019 1.00 84.25 85 MET A O 1
ATOM 656 N N . LEU A 1 86 ? 13.286 6.151 -0.013 1.00 83.56 86 LEU A N 1
ATOM 657 C CA . LEU A 1 86 ? 13.644 5.950 1.392 1.00 83.56 86 LEU A CA 1
ATOM 658 C C . LEU A 1 86 ? 12.549 6.450 2.335 1.00 83.56 86 LEU A C 1
ATOM 660 O O . LEU A 1 86 ? 12.169 5.732 3.263 1.00 83.56 86 LEU A O 1
ATOM 664 N N . GLU A 1 87 ? 12.005 7.643 2.089 1.00 84.75 87 GLU A N 1
ATOM 665 C CA . GLU A 1 87 ? 10.926 8.177 2.921 1.00 84.75 87 GLU A CA 1
ATOM 666 C C . GLU A 1 87 ? 9.648 7.352 2.764 1.00 84.75 87 GLU A C 1
ATOM 668 O O . GLU A 1 87 ? 8.980 7.087 3.761 1.00 84.75 87 GLU A O 1
ATOM 673 N N . ILE A 1 88 ? 9.338 6.860 1.556 1.00 87.12 88 ILE A N 1
ATOM 674 C CA . ILE A 1 88 ? 8.212 5.938 1.353 1.00 87.12 88 ILE A CA 1
ATOM 675 C C . ILE A 1 88 ? 8.352 4.714 2.251 1.00 87.12 88 ILE A C 1
ATOM 677 O O . ILE A 1 88 ? 7.435 4.364 2.991 1.00 87.12 88 ILE A O 1
ATOM 681 N N . SER A 1 89 ? 9.528 4.103 2.230 1.00 85.94 89 SER A N 1
ATOM 682 C CA . SER A 1 89 ? 9.797 2.873 2.972 1.00 85.94 89 SER A CA 1
ATOM 683 C C . SER A 1 89 ? 9.766 3.107 4.481 1.00 85.94 89 SER A C 1
ATOM 685 O O . SER A 1 89 ? 9.155 2.338 5.227 1.00 85.94 89 SER A O 1
ATOM 687 N N . THR A 1 90 ? 10.346 4.224 4.926 1.00 84.81 90 THR A N 1
ATOM 688 C CA . THR A 1 90 ? 10.336 4.649 6.330 1.00 84.81 90 THR A CA 1
ATOM 689 C C . THR A 1 90 ? 8.914 4.944 6.809 1.00 84.81 90 THR A C 1
ATOM 691 O O . THR A 1 90 ? 8.527 4.498 7.890 1.00 84.81 90 THR A O 1
ATOM 694 N N . CYS A 1 91 ? 8.110 5.642 6.004 1.00 85.06 91 CYS A N 1
ATOM 695 C CA . CYS A 1 91 ? 6.703 5.921 6.284 1.00 85.06 91 CYS A CA 1
ATOM 696 C C . CYS A 1 91 ? 5.898 4.621 6.392 1.00 85.06 91 CYS A C 1
ATOM 698 O O . CYS A 1 91 ? 5.197 4.430 7.388 1.00 85.06 91 CYS A O 1
ATOM 700 N N . CYS A 1 92 ? 6.048 3.685 5.448 1.00 87.00 92 CYS A N 1
ATOM 701 C CA . CYS A 1 92 ? 5.376 2.386 5.500 1.00 87.00 92 CYS A CA 1
ATOM 702 C C . CYS A 1 92 ? 5.698 1.628 6.797 1.00 87.00 92 CYS A C 1
ATOM 704 O O . CYS A 1 92 ? 4.790 1.164 7.494 1.00 87.00 92 CYS A O 1
ATOM 706 N N . GLN A 1 93 ? 6.981 1.565 7.161 1.00 84.88 93 GLN A N 1
ATOM 707 C CA . GLN A 1 93 ? 7.444 0.876 8.363 1.00 84.88 93 GLN A CA 1
ATOM 708 C C . GLN A 1 93 ? 6.930 1.537 9.649 1.00 84.88 93 GLN A C 1
ATOM 710 O O . GLN A 1 93 ? 6.377 0.871 10.531 1.00 84.88 93 GLN A O 1
ATOM 715 N N . ARG A 1 94 ? 7.061 2.864 9.753 1.00 84.44 94 ARG A N 1
ATOM 716 C CA . ARG A 1 94 ? 6.583 3.651 10.900 1.00 84.44 94 ARG A CA 1
ATOM 717 C C . ARG A 1 94 ? 5.075 3.496 11.088 1.00 84.44 94 ARG A C 1
ATOM 719 O O . ARG A 1 94 ? 4.610 3.271 12.209 1.00 84.44 94 ARG A O 1
ATOM 726 N N . SER A 1 95 ? 4.326 3.543 9.989 1.00 84.62 95 SER A N 1
ATOM 727 C CA . SER A 1 95 ? 2.870 3.406 9.970 1.00 84.62 95 SER A CA 1
ATOM 728 C C . SER A 1 95 ? 2.423 2.020 10.445 1.00 84.62 95 SER A C 1
ATOM 730 O O . SER A 1 95 ? 1.534 1.918 11.293 1.00 84.62 95 SER A O 1
ATOM 732 N N . LEU A 1 96 ? 3.070 0.948 9.968 1.00 83.94 96 LEU A N 1
ATOM 733 C CA . LEU A 1 96 ? 2.796 -0.429 10.407 1.00 83.94 96 LEU A CA 1
ATOM 734 C C . LEU A 1 96 ? 3.067 -0.630 11.894 1.00 83.94 96 LEU A C 1
ATOM 736 O O . LEU A 1 96 ? 2.210 -1.155 12.609 1.00 83.94 96 LEU A O 1
ATOM 740 N N . ASN A 1 97 ? 4.227 -0.185 12.373 1.00 83.56 97 ASN A N 1
ATOM 741 C CA . ASN A 1 97 ? 4.606 -0.341 13.775 1.00 83.56 97 ASN A CA 1
ATOM 742 C C . ASN A 1 97 ? 3.664 0.433 14.700 1.00 83.56 97 ASN A C 1
ATOM 744 O O . ASN A 1 97 ? 3.198 -0.106 15.707 1.00 83.56 97 ASN A O 1
ATOM 748 N N . THR A 1 98 ? 3.312 1.662 14.321 1.00 85.44 98 THR A N 1
ATOM 749 C CA . THR A 1 98 ? 2.359 2.492 15.068 1.00 85.44 98 THR A CA 1
ATOM 750 C C . THR A 1 98 ? 0.981 1.838 15.121 1.00 85.44 98 THR A C 1
ATOM 752 O O . THR A 1 98 ? 0.376 1.741 16.191 1.00 85.44 98 THR A O 1
ATOM 755 N N . PHE A 1 99 ? 0.483 1.336 13.988 1.00 85.69 99 PHE A N 1
ATOM 756 C CA . PHE A 1 99 ? -0.834 0.712 13.927 1.00 85.69 99 PHE A CA 1
ATOM 757 C C . PHE A 1 99 ? -0.904 -0.598 14.723 1.00 85.69 99 PHE A C 1
ATOM 759 O O . PHE A 1 99 ? -1.859 -0.811 15.473 1.00 85.69 99 PHE A O 1
ATOM 766 N N . ARG A 1 100 ? 0.127 -1.448 14.631 1.00 84.88 100 ARG A N 1
ATOM 767 C CA . ARG A 1 100 ? 0.222 -2.697 15.405 1.00 84.88 100 ARG A CA 1
ATOM 768 C C . ARG A 1 100 ? 0.323 -2.431 16.904 1.00 84.88 100 ARG A C 1
ATOM 770 O O . ARG A 1 100 ? -0.441 -3.017 17.665 1.00 84.88 100 ARG A O 1
ATOM 777 N N . SER A 1 101 ? 1.189 -1.504 17.318 1.00 86.69 101 SER A N 1
ATOM 778 C CA . SER A 1 101 ? 1.311 -1.084 18.722 1.00 86.69 101 SER A CA 1
ATOM 779 C C . SER A 1 101 ? -0.036 -0.623 19.283 1.00 86.69 101 SER A C 1
ATOM 781 O O . SER A 1 101 ? -0.462 -1.062 20.350 1.00 86.69 101 SER A O 1
ATOM 783 N N . ARG A 1 102 ? -0.783 0.175 18.512 1.00 85.50 102 ARG A N 1
ATOM 784 C CA . ARG A 1 102 ? -2.122 0.627 18.896 1.00 85.50 102 ARG A CA 1
ATOM 785 C C . ARG A 1 102 ? -3.127 -0.517 19.036 1.00 85.50 102 ARG A C 1
ATOM 787 O O . ARG A 1 102 ? -3.936 -0.498 19.963 1.00 85.50 102 ARG A O 1
ATOM 794 N N . ILE A 1 103 ? -3.120 -1.493 18.127 1.00 87.00 103 ILE A N 1
ATOM 795 C CA . ILE A 1 103 ? -3.985 -2.675 18.248 1.00 87.00 103 ILE A CA 1
ATOM 796 C C . ILE A 1 103 ? -3.668 -3.427 19.542 1.00 87.00 103 ILE A C 1
ATOM 798 O O . ILE A 1 103 ? -4.596 -3.771 20.270 1.00 87.00 103 ILE A O 1
ATOM 802 N N . GLU A 1 104 ? -2.391 -3.633 19.861 1.00 89.19 104 GLU A N 1
ATOM 803 C CA . GLU A 1 104 ? -1.984 -4.322 21.091 1.00 89.19 104 GLU A CA 1
ATOM 804 C C . GLU A 1 104 ? -2.377 -3.544 22.354 1.00 89.19 104 GLU A C 1
ATOM 806 O O . GLU A 1 104 ? -2.952 -4.126 23.272 1.00 89.19 104 GLU A O 1
ATOM 811 N N . GLN A 1 105 ? -2.209 -2.218 22.369 1.00 89.19 105 GLN A N 1
ATOM 812 C CA . GLN A 1 105 ? -2.705 -1.366 23.459 1.00 89.19 105 GLN A CA 1
ATOM 813 C C . GLN A 1 105 ? -4.224 -1.498 23.645 1.00 89.19 105 GLN A C 1
ATOM 815 O O . GLN A 1 105 ? -4.718 -1.635 24.766 1.00 89.19 105 GLN A O 1
ATOM 820 N N . LEU A 1 106 ? -4.990 -1.484 22.549 1.00 88.25 106 LEU A N 1
ATOM 821 C CA . LEU A 1 106 ? -6.443 -1.648 22.597 1.00 88.25 106 LEU A CA 1
ATOM 822 C C . LEU A 1 106 ? -6.847 -3.049 23.076 1.00 88.25 106 LEU A C 1
ATOM 824 O O . LEU A 1 106 ? -7.787 -3.162 23.862 1.00 88.25 106 LEU A O 1
ATOM 828 N N . LYS A 1 107 ? -6.144 -4.103 22.644 1.00 89.00 107 LYS A N 1
ATOM 829 C CA . LYS A 1 107 ? -6.353 -5.472 23.138 1.00 89.00 107 LYS A CA 1
ATOM 830 C C . LYS A 1 107 ? -6.091 -5.553 24.636 1.00 89.00 107 LYS A C 1
ATOM 832 O O . LYS A 1 107 ? -6.946 -6.054 25.356 1.00 89.00 107 LYS A O 1
ATOM 837 N N . GLN A 1 108 ? -4.974 -5.005 25.111 1.00 91.88 108 GLN A N 1
ATOM 838 C CA . GLN A 1 108 ? -4.623 -4.996 26.529 1.00 91.88 108 GLN A CA 1
ATOM 839 C C . GLN A 1 108 ? -5.707 -4.315 27.375 1.00 91.88 108 GLN A C 1
ATOM 841 O O . GLN A 1 108 ? -6.176 -4.891 28.354 1.00 91.88 108 GLN A O 1
ATOM 846 N N . LEU A 1 109 ? -6.197 -3.145 26.951 1.00 89.00 109 LEU A N 1
ATOM 847 C CA . LEU A 1 109 ? -7.294 -2.449 27.636 1.00 89.00 109 LEU A CA 1
ATOM 848 C C . LEU A 1 109 ? -8.585 -3.279 27.699 1.00 89.00 109 LEU A C 1
ATOM 850 O O . LEU A 1 109 ? -9.332 -3.183 28.676 1.00 89.00 109 LEU A O 1
ATOM 854 N N . VAL A 1 110 ? -8.878 -4.066 26.659 1.00 88.31 110 VAL A N 1
ATOM 855 C CA . VAL A 1 110 ? -10.048 -4.956 26.627 1.00 88.31 110 VAL A CA 1
ATOM 856 C C . VAL A 1 110 ? -9.854 -6.146 27.563 1.00 88.31 110 VAL A C 1
ATOM 858 O O . VAL A 1 110 ? -10.759 -6.429 28.346 1.00 88.31 110 VAL A O 1
ATOM 861 N N . THR A 1 111 ? -8.688 -6.790 27.528 1.00 90.75 111 THR A N 1
ATOM 862 C CA . THR A 1 111 ? -8.355 -7.948 28.370 1.00 90.75 111 THR A CA 1
ATOM 863 C C . THR A 1 111 ? -8.315 -7.587 29.855 1.00 90.75 111 THR A C 1
ATOM 865 O O . THR A 1 111 ? -8.818 -8.338 30.682 1.00 90.75 111 THR A O 1
ATOM 868 N N . GLU A 1 112 ? -7.797 -6.409 30.208 1.00 92.44 112 GLU A N 1
ATOM 869 C CA . GLU A 1 112 ? -7.761 -5.907 31.590 1.00 92.44 112 GLU A CA 1
ATOM 870 C C . GLU A 1 112 ? -9.134 -5.431 32.107 1.00 92.44 112 GLU A C 1
ATOM 872 O O . GLU A 1 112 ? -9.237 -4.935 33.228 1.00 92.44 112 GLU A O 1
ATOM 877 N N . GLY A 1 113 ? -10.194 -5.500 31.292 1.00 87.69 113 GLY A N 1
ATOM 878 C CA . GLY A 1 113 ? -11.537 -5.039 31.661 1.00 87.69 113 GLY A CA 1
ATOM 879 C C . GLY A 1 113 ? -11.693 -3.513 31.748 1.00 87.69 113 GLY A C 1
ATOM 880 O O . GLY A 1 113 ? -12.787 -3.022 32.020 1.00 87.69 113 GLY A O 1
ATOM 881 N N . LYS A 1 114 ? -10.636 -2.743 31.461 1.00 87.25 114 LYS A N 1
ATOM 882 C CA . LYS A 1 114 ? -10.601 -1.269 31.543 1.00 87.25 114 LYS A CA 1
ATOM 883 C C . LYS A 1 114 ? -11.189 -0.573 30.311 1.00 87.25 114 LYS A C 1
ATOM 885 O O . LYS A 1 114 ? -11.363 0.647 30.294 1.00 87.25 114 LYS A O 1
ATOM 890 N N . ALA A 1 115 ? -11.501 -1.324 29.256 1.00 85.19 115 ALA A N 1
ATOM 891 C CA . ALA A 1 115 ? -12.030 -0.760 28.025 1.00 85.19 115 ALA A CA 1
ATOM 892 C C . ALA A 1 115 ? -13.448 -0.183 28.204 1.00 85.19 115 ALA A C 1
ATOM 894 O O . ALA A 1 115 ? -14.404 -0.876 28.543 1.00 85.19 115 ALA A O 1
ATOM 895 N N . ARG A 1 116 ? -13.613 1.097 27.868 1.00 86.69 116 ARG A N 1
ATOM 896 C CA . ARG A 1 116 ? -14.884 1.733 27.489 1.00 86.69 116 ARG A CA 1
ATOM 897 C C . ARG A 1 116 ? -15.391 1.216 26.132 1.00 86.69 116 ARG A C 1
ATOM 899 O O . ARG A 1 116 ? -14.624 0.702 25.316 1.00 86.69 116 ARG A O 1
ATOM 906 N N . THR A 1 117 ? -16.680 1.419 25.848 1.00 84.38 117 THR A N 1
ATOM 907 C CA . THR A 1 117 ? -17.342 1.037 24.580 1.00 84.38 117 THR A CA 1
ATOM 908 C C . THR A 1 117 ? -16.615 1.561 23.339 1.00 84.38 117 THR A C 1
ATOM 910 O O . THR A 1 117 ? -16.482 0.839 22.351 1.00 84.38 117 THR A O 1
ATOM 913 N N . ASN A 1 118 ? -16.079 2.783 23.404 1.00 82.56 118 ASN A N 1
ATOM 914 C CA . ASN A 1 118 ? -15.337 3.376 22.292 1.00 82.56 118 ASN A CA 1
ATOM 915 C C . ASN A 1 118 ? -14.048 2.602 21.975 1.00 82.56 118 ASN A C 1
ATOM 917 O O . ASN A 1 118 ? -13.793 2.343 20.805 1.00 82.56 118 ASN A O 1
ATOM 921 N N . TYR A 1 119 ? -13.284 2.146 22.978 1.00 84.75 119 TYR A N 1
ATOM 922 C CA . TYR A 1 119 ? -12.068 1.356 22.736 1.00 84.75 119 TYR A CA 1
ATOM 923 C C . TYR A 1 119 ? -12.382 -0.001 22.102 1.00 84.75 119 TYR A C 1
ATOM 925 O O . TYR A 1 119 ? -11.688 -0.410 21.177 1.00 84.75 119 TYR A O 1
ATOM 933 N N . ARG A 1 120 ? -13.471 -0.663 22.525 1.00 84.94 120 ARG A N 1
ATOM 934 C CA . ARG A 1 120 ? -13.935 -1.922 21.909 1.00 84.94 120 ARG A CA 1
ATOM 935 C C . ARG A 1 120 ? -14.301 -1.730 20.434 1.00 84.94 120 ARG A C 1
ATOM 937 O O . ARG A 1 120 ? -13.901 -2.524 19.587 1.00 84.94 120 ARG A O 1
ATOM 944 N N . ARG A 1 121 ? -15.023 -0.651 20.112 1.00 85.06 121 ARG A N 1
ATOM 945 C CA . ARG A 1 121 ? -15.388 -0.305 18.728 1.00 85.06 121 ARG A CA 1
ATOM 946 C C . ARG A 1 121 ? -14.160 0.031 17.882 1.00 85.06 121 ARG A C 1
ATOM 948 O O . ARG A 1 121 ? -14.071 -0.424 16.742 1.00 85.06 121 ARG A O 1
ATOM 955 N N . SER A 1 122 ? -13.217 0.791 18.436 1.00 83.81 122 SER A N 1
ATOM 956 C CA . SER A 1 122 ? -11.950 1.105 17.773 1.00 83.81 122 SER A CA 1
ATOM 957 C C . SER A 1 122 ? -11.125 -0.154 17.518 1.00 83.81 122 SER A C 1
ATOM 959 O O . SER A 1 122 ? -10.627 -0.314 16.412 1.00 83.81 122 SER A O 1
ATOM 961 N N . LEU A 1 123 ? -11.050 -1.084 18.478 1.00 86.00 123 LEU A N 1
ATOM 962 C CA . LEU A 1 123 ? -10.353 -2.361 18.305 1.00 86.00 123 LEU A CA 1
ATOM 963 C C . LEU A 1 123 ? -10.945 -3.175 17.150 1.00 86.00 123 LEU A C 1
ATOM 965 O O . LEU A 1 123 ? -10.208 -3.582 16.258 1.00 86.00 123 LEU A O 1
ATOM 969 N N . LEU A 1 124 ? -12.269 -3.364 17.132 1.00 86.25 124 LEU A N 1
ATOM 970 C CA . LEU A 1 124 ? -12.947 -4.077 16.044 1.00 86.25 124 LEU A CA 1
ATOM 971 C C . LEU A 1 124 ? -12.690 -3.409 14.690 1.00 86.25 124 LEU A C 1
ATOM 973 O O . LEU A 1 124 ? -12.330 -4.080 13.728 1.00 86.25 124 LEU A O 1
ATOM 977 N N . THR A 1 125 ? -12.818 -2.083 14.627 1.00 86.12 125 THR A N 1
ATOM 978 C CA . THR A 1 125 ? -12.568 -1.314 13.399 1.00 86.12 125 THR A CA 1
ATOM 979 C C . THR A 1 125 ? -11.133 -1.513 12.909 1.00 86.12 125 THR A C 1
ATOM 981 O O . THR A 1 125 ? -10.928 -1.779 11.726 1.00 86.12 125 THR A O 1
ATOM 984 N N . SER A 1 126 ? -10.147 -1.447 13.809 1.00 85.12 126 SER A N 1
ATOM 985 C CA . SER A 1 126 ? -8.739 -1.662 13.472 1.00 85.12 126 SER A CA 1
ATOM 986 C C . SER A 1 126 ? -8.457 -3.087 12.998 1.00 85.12 126 SER A C 1
ATOM 988 O O . SER A 1 126 ? -7.708 -3.252 12.042 1.00 85.12 126 SER A O 1
ATOM 990 N N . ILE A 1 127 ? -9.078 -4.105 13.604 1.00 85.69 127 ILE A N 1
ATOM 991 C CA . ILE A 1 127 ? -8.935 -5.508 13.177 1.00 85.69 127 ILE A CA 1
ATOM 992 C C . ILE A 1 127 ? -9.452 -5.699 11.746 1.00 85.69 127 ILE A C 1
ATOM 994 O O . ILE A 1 127 ? -8.764 -6.301 10.928 1.00 85.69 127 ILE A O 1
ATOM 998 N N . PHE A 1 128 ? -10.626 -5.155 11.411 1.00 84.44 128 PHE A N 1
ATOM 999 C CA . PHE A 1 128 ? -11.172 -5.264 10.051 1.00 84.44 128 PHE A CA 1
ATOM 1000 C C . PHE A 1 128 ? -10.414 -4.418 9.022 1.00 84.44 128 PHE A C 1
ATOM 1002 O O . PHE A 1 128 ? -10.403 -4.749 7.837 1.00 84.44 128 PHE A O 1
ATOM 1009 N N . PHE A 1 129 ? -9.789 -3.324 9.456 1.00 85.44 129 PHE A N 1
ATOM 1010 C CA . PHE A 1 129 ? -9.005 -2.448 8.591 1.00 85.44 129 PHE A CA 1
ATOM 1011 C C . PHE A 1 129 ? -7.573 -2.956 8.352 1.00 85.44 129 PHE A C 1
ATOM 1013 O O . PHE A 1 129 ? -7.004 -2.691 7.294 1.00 85.44 129 PHE A O 1
ATOM 1020 N N . LEU A 1 130 ? -7.003 -3.720 9.289 1.00 83.94 130 LEU A N 1
ATOM 1021 C CA . LEU A 1 130 ? -5.620 -4.204 9.237 1.00 83.94 130 LEU A CA 1
ATOM 1022 C C . LEU A 1 130 ? -5.238 -4.870 7.900 1.00 83.94 130 LEU A C 1
ATOM 1024 O O . LEU A 1 130 ? -4.236 -4.448 7.326 1.00 83.94 130 LEU A O 1
ATOM 1028 N N . PRO A 1 131 ? -6.035 -5.791 7.319 1.00 84.50 131 PRO A N 1
ATOM 1029 C CA . PRO A 1 131 ? -5.632 -6.469 6.088 1.00 84.50 131 PRO A CA 1
ATOM 1030 C C . PRO A 1 131 ? -5.508 -5.526 4.888 1.00 84.50 131 PRO A C 1
ATOM 1032 O O . PRO A 1 131 ? -4.647 -5.706 4.033 1.00 84.50 131 PRO A O 1
ATOM 1035 N N . VAL A 1 132 ? -6.380 -4.516 4.777 1.00 86.81 132 VAL A N 1
ATOM 1036 C CA . VAL A 1 132 ? -6.285 -3.544 3.672 1.00 86.81 132 VAL A CA 1
ATOM 1037 C C . VAL A 1 132 ? -5.185 -2.523 3.918 1.00 86.81 132 VAL A C 1
ATOM 1039 O O . VAL A 1 132 ? -4.565 -2.060 2.964 1.00 86.81 132 VAL A O 1
ATOM 1042 N N . PHE A 1 133 ? -4.916 -2.213 5.185 1.00 87.38 133 PHE A N 1
ATOM 1043 C CA . PHE A 1 133 ? -3.804 -1.367 5.572 1.00 87.38 133 PHE A CA 1
ATOM 1044 C C . PHE A 1 133 ? -2.469 -2.018 5.194 1.00 87.38 133 PHE A C 1
ATOM 1046 O O . PHE A 1 133 ? -1.701 -1.408 4.459 1.00 87.38 133 PHE A O 1
ATOM 1053 N N . GLU A 1 134 ? -2.228 -3.269 5.594 1.00 85.25 134 GLU A N 1
ATOM 1054 C CA . GLU A 1 134 ? -0.998 -4.012 5.277 1.00 85.25 134 GLU A CA 1
ATOM 1055 C C . GLU A 1 134 ? -0.786 -4.158 3.767 1.00 85.25 134 GLU A C 1
ATOM 1057 O O . GLU A 1 134 ? 0.295 -3.851 3.261 1.00 85.25 134 GLU A O 1
ATOM 1062 N N . ARG A 1 135 ? -1.840 -4.500 3.016 1.00 85.12 135 ARG A N 1
ATOM 1063 C CA . ARG A 1 135 ? -1.773 -4.571 1.547 1.00 85.12 135 ARG A CA 1
ATOM 1064 C C . ARG A 1 135 ? -1.397 -3.244 0.895 1.00 85.12 135 ARG A C 1
ATOM 1066 O O . ARG A 1 135 ? -0.681 -3.255 -0.100 1.00 85.12 135 ARG A O 1
ATOM 1073 N N . MET A 1 136 ? -1.857 -2.110 1.428 1.00 89.81 136 MET A N 1
ATOM 1074 C CA . MET A 1 136 ? -1.461 -0.798 0.908 1.00 89.81 136 MET A CA 1
ATOM 1075 C C . MET A 1 136 ? 0.035 -0.546 1.124 1.00 89.81 136 MET A C 1
ATOM 1077 O O . MET A 1 136 ? 0.707 -0.057 0.216 1.00 89.81 136 MET A O 1
ATOM 1081 N N . GLN A 1 137 ? 0.570 -0.913 2.290 1.00 87.50 137 GLN A N 1
ATOM 1082 C CA . GLN A 1 137 ? 2.001 -0.768 2.574 1.00 87.50 137 GLN A CA 1
ATOM 1083 C C . GLN A 1 137 ? 2.835 -1.663 1.651 1.00 87.50 137 GLN A C 1
ATOM 1085 O O . GLN A 1 137 ? 3.773 -1.185 1.020 1.00 87.50 137 GLN A O 1
ATOM 1090 N N . LEU A 1 138 ? 2.438 -2.927 1.475 1.00 84.56 138 LEU A N 1
ATOM 1091 C CA . LEU A 1 138 ? 3.113 -3.858 0.565 1.00 84.56 138 LEU A CA 1
ATOM 1092 C C . LEU A 1 138 ? 3.053 -3.393 -0.894 1.00 84.56 138 LEU A C 1
ATOM 1094 O O . LEU A 1 138 ? 4.074 -3.402 -1.579 1.00 84.56 138 LEU A O 1
ATOM 1098 N N . ALA A 1 139 ? 1.893 -2.930 -1.369 1.00 88.06 139 ALA A N 1
ATOM 1099 C CA . ALA A 1 139 ? 1.762 -2.378 -2.717 1.00 88.06 139 ALA A CA 1
ATOM 1100 C C . ALA A 1 139 ? 2.665 -1.150 -2.915 1.00 88.06 139 ALA A C 1
ATOM 1102 O O . ALA A 1 139 ? 3.312 -1.024 -3.951 1.00 88.06 139 ALA A O 1
ATOM 1103 N N . SER A 1 140 ? 2.762 -0.280 -1.906 1.00 89.62 140 SER A N 1
ATOM 1104 C CA . SER A 1 140 ? 3.640 0.896 -1.935 1.00 89.62 140 SER A CA 1
ATOM 1105 C C . SER A 1 140 ? 5.116 0.501 -2.025 1.00 89.62 140 SER A C 1
ATOM 1107 O O . SER A 1 140 ? 5.843 1.018 -2.871 1.00 89.62 140 SER A O 1
ATOM 1109 N N . LEU A 1 141 ? 5.546 -0.471 -1.215 1.00 86.75 141 LEU A N 1
ATOM 1110 C CA . LEU A 1 141 ? 6.909 -1.007 -1.254 1.00 86.75 141 LEU A CA 1
ATOM 1111 C C . LEU A 1 141 ? 7.218 -1.713 -2.580 1.00 86.75 141 LEU A C 1
ATOM 1113 O O . LEU A 1 141 ? 8.324 -1.588 -3.088 1.00 86.75 141 LEU A O 1
ATOM 1117 N N . SER A 1 142 ? 6.235 -2.374 -3.195 1.00 84.69 142 SER A N 1
ATOM 1118 C CA . SER A 1 142 ? 6.392 -3.021 -4.510 1.00 84.69 142 SER A CA 1
ATOM 1119 C C . SER A 1 142 ? 6.662 -2.012 -5.632 1.00 84.69 142 SER A C 1
ATOM 1121 O O . SER A 1 142 ? 7.410 -2.296 -6.564 1.00 84.69 142 SER A O 1
ATOM 1123 N N . ILE A 1 143 ? 6.075 -0.813 -5.545 1.00 88.56 143 ILE A N 1
ATOM 1124 C CA . ILE A 1 143 ? 6.340 0.285 -6.490 1.00 88.56 143 ILE A CA 1
ATOM 1125 C C . ILE A 1 143 ? 7.769 0.816 -6.312 1.00 88.56 143 ILE A C 1
ATOM 1127 O O . ILE A 1 143 ? 8.438 1.131 -7.296 1.00 88.56 143 ILE A O 1
ATOM 1131 N N . VAL A 1 144 ? 8.257 0.899 -5.071 1.00 86.75 144 VAL A N 1
ATOM 1132 C CA . VAL A 1 144 ? 9.657 1.259 -4.790 1.00 86.75 144 VAL A CA 1
ATOM 1133 C C . VAL A 1 144 ? 10.606 0.175 -5.304 1.00 86.75 144 VAL A C 1
ATOM 1135 O O . VAL A 1 144 ? 11.572 0.486 -5.995 1.00 86.75 144 VAL A O 1
ATOM 1138 N N . GLU A 1 145 ? 10.296 -1.094 -5.039 1.00 83.56 145 GLU A N 1
ATOM 1139 C CA . GLU A 1 145 ? 11.060 -2.252 -5.511 1.00 83.56 145 GLU A CA 1
ATOM 1140 C C . GLU A 1 145 ? 11.207 -2.260 -7.032 1.00 83.56 145 GLU A C 1
ATOM 1142 O O . GLU A 1 145 ? 12.306 -2.475 -7.540 1.00 83.56 145 GLU A O 1
ATOM 1147 N N . HIS A 1 146 ? 10.120 -1.966 -7.753 1.00 84.19 146 HIS A N 1
ATOM 1148 C CA . HIS A 1 146 ? 10.136 -1.853 -9.208 1.00 84.19 146 HIS A CA 1
ATOM 1149 C C . HIS A 1 146 ? 11.222 -0.878 -9.680 1.00 84.19 146 HIS A C 1
ATOM 1151 O O . HIS A 1 146 ? 12.012 -1.196 -10.569 1.00 84.19 146 HIS A O 1
ATOM 1157 N N . GLN A 1 147 ? 11.264 0.320 -9.088 1.00 80.75 147 GLN A N 1
ATOM 1158 C CA . GLN A 1 147 ? 12.228 1.343 -9.484 1.00 80.75 147 GLN A CA 1
ATOM 1159 C C . GLN A 1 147 ? 13.661 0.941 -9.129 1.00 80.75 147 GLN A C 1
ATOM 1161 O O . GLN A 1 147 ? 14.567 1.175 -9.923 1.00 80.75 147 GLN A O 1
ATOM 1166 N N . LEU A 1 148 ? 13.872 0.315 -7.969 1.00 77.56 148 LEU A N 1
ATOM 1167 C CA . LEU A 1 148 ? 15.196 -0.158 -7.559 1.00 77.56 148 LEU A CA 1
ATOM 1168 C C . LEU A 1 148 ? 15.742 -1.219 -8.512 1.00 77.56 148 LEU A C 1
ATOM 1170 O O . LEU A 1 148 ? 16.893 -1.128 -8.932 1.00 77.56 148 LEU A O 1
ATOM 1174 N N . ILE A 1 149 ? 14.909 -2.188 -8.896 1.00 76.00 149 ILE A N 1
ATOM 1175 C CA . ILE A 1 149 ? 15.304 -3.225 -9.852 1.00 76.00 149 ILE A CA 1
ATOM 1176 C C . ILE A 1 149 ? 15.604 -2.605 -11.211 1.00 76.00 149 ILE A C 1
ATOM 1178 O O . ILE A 1 149 ? 16.635 -2.927 -11.794 1.00 76.00 149 ILE A O 1
ATOM 1182 N N . HIS A 1 150 ? 14.767 -1.677 -11.681 1.00 77.38 150 HIS A N 1
ATOM 1183 C CA . HIS A 1 150 ? 15.029 -0.984 -12.936 1.00 77.38 150 HIS A CA 1
ATOM 1184 C C . HIS A 1 150 ? 16.387 -0.269 -12.924 1.00 77.38 150 HIS A C 1
ATOM 1186 O O . HIS A 1 150 ? 17.182 -0.450 -13.842 1.00 77.38 150 HIS A O 1
ATOM 1192 N N . LEU A 1 151 ? 16.669 0.515 -11.878 1.00 73.81 151 LEU A N 1
ATOM 1193 C CA . LEU A 1 151 ? 17.930 1.248 -11.749 1.00 73.81 151 LEU A CA 1
ATOM 1194 C C . LEU A 1 151 ? 19.132 0.297 -11.694 1.00 73.81 151 LEU A C 1
ATOM 1196 O O . LEU A 1 151 ? 20.131 0.539 -12.366 1.00 73.81 151 LEU A O 1
ATOM 1200 N N . HIS A 1 152 ? 19.017 -0.809 -10.959 1.00 73.56 152 HIS A N 1
ATOM 1201 C CA . HIS A 1 152 ? 20.050 -1.841 -10.891 1.00 73.56 152 HIS A CA 1
ATOM 1202 C C . HIS A 1 152 ? 20.273 -2.557 -12.239 1.00 73.56 152 HIS A C 1
ATOM 1204 O O . HIS A 1 152 ? 21.403 -2.885 -12.604 1.00 73.56 152 HIS A O 1
ATOM 1210 N N . ASP A 1 153 ? 19.212 -2.825 -12.998 1.00 70.88 153 ASP A N 1
ATOM 1211 C CA . ASP A 1 153 ? 19.330 -3.454 -14.314 1.00 70.88 153 ASP A CA 1
ATOM 1212 C C . ASP A 1 153 ? 19.964 -2.479 -15.331 1.00 70.88 153 ASP A C 1
ATOM 1214 O O . ASP A 1 153 ? 20.780 -2.900 -16.156 1.00 70.88 153 ASP A O 1
ATOM 1218 N N . VAL A 1 154 ? 19.671 -1.173 -15.227 1.00 69.81 154 VAL A N 1
ATOM 1219 C CA . VAL A 1 154 ? 20.291 -0.108 -16.043 1.00 69.81 154 VAL A CA 1
ATOM 1220 C C . VAL A 1 154 ? 21.790 -0.000 -15.778 1.00 69.81 154 VAL A C 1
ATOM 1222 O O . VAL A 1 154 ? 22.571 0.006 -16.733 1.00 69.81 154 VAL A O 1
ATOM 1225 N N . THR A 1 155 ? 22.216 0.038 -14.511 1.00 67.88 155 THR A N 1
ATOM 1226 C CA . THR A 1 155 ? 23.646 0.112 -14.163 1.00 67.88 155 THR A CA 1
ATOM 1227 C C . THR A 1 155 ? 24.402 -1.124 -14.651 1.00 67.88 155 THR A C 1
ATOM 1229 O O . THR A 1 155 ? 25.446 -0.998 -15.291 1.00 67.88 155 THR A O 1
ATOM 1232 N N . ARG A 1 156 ? 23.825 -2.323 -14.486 1.00 69.31 156 ARG A N 1
ATOM 1233 C CA . ARG A 1 156 ? 24.399 -3.575 -15.011 1.00 69.31 156 ARG A CA 1
ATOM 1234 C C . ARG A 1 156 ? 24.569 -3.609 -16.528 1.00 69.31 156 ARG A C 1
ATOM 1236 O O . ARG A 1 156 ? 25.469 -4.296 -17.013 1.00 69.31 156 ARG A O 1
ATOM 1243 N N . GLN A 1 157 ? 23.684 -2.967 -17.289 1.00 66.12 157 GLN A N 1
ATOM 1244 C CA . GLN A 1 157 ? 23.799 -2.922 -18.750 1.00 66.12 157 GLN A CA 1
ATOM 1245 C C . GLN A 1 157 ? 24.795 -1.864 -19.230 1.00 66.12 157 GLN A C 1
ATOM 1247 O O . GLN A 1 157 ? 25.509 -2.119 -20.200 1.00 66.12 157 GLN A O 1
ATOM 1252 N N . GLN A 1 158 ? 24.907 -0.726 -18.536 1.00 62.59 158 GLN A N 1
ATOM 1253 C CA . GLN A 1 158 ? 25.945 0.272 -18.822 1.00 62.59 158 GLN A CA 1
ATOM 1254 C C . GLN A 1 158 ? 27.357 -0.313 -18.679 1.00 62.59 158 GLN A C 1
ATOM 1256 O O . GLN A 1 158 ? 28.210 -0.064 -19.527 1.00 62.59 158 GLN A O 1
ATOM 1261 N N . GLU A 1 159 ? 27.583 -1.162 -17.674 1.00 60.47 159 GLU A N 1
ATOM 1262 C CA . GLU A 1 159 ? 28.858 -1.866 -17.472 1.00 60.47 159 GLU A CA 1
ATOM 1263 C C . GLU A 1 159 ? 29.184 -2.891 -18.577 1.00 60.47 159 GLU A C 1
ATOM 1265 O O . GLU A 1 159 ? 30.345 -3.259 -18.754 1.00 60.47 159 GLU A O 1
ATOM 1270 N N . LYS A 1 160 ? 28.182 -3.358 -19.339 1.00 62.84 160 LYS A N 1
ATOM 1271 C CA . LYS A 1 160 ? 28.311 -4.436 -20.341 1.00 62.84 160 LYS A CA 1
ATOM 1272 C C . LYS A 1 160 ? 28.355 -3.963 -21.800 1.00 62.84 160 LYS A C 1
ATOM 1274 O O . LYS A 1 160 ? 28.303 -4.803 -22.696 1.00 62.84 160 LYS A O 1
ATOM 1279 N N . SER A 1 161 ? 28.443 -2.651 -22.041 1.00 53.22 161 SER A N 1
ATOM 1280 C CA . SER A 1 161 ? 28.716 -2.050 -23.361 1.00 53.22 161 SER A CA 1
ATOM 1281 C C . SER A 1 161 ? 27.949 -2.688 -24.531 1.00 53.22 161 SER A C 1
ATOM 1283 O O . SER A 1 161 ? 28.520 -3.076 -25.549 1.00 53.22 161 SER A O 1
ATOM 1285 N N . THR A 1 162 ? 26.622 -2.783 -24.413 1.00 48.19 162 THR A N 1
ATOM 1286 C CA . THR A 1 162 ? 25.753 -3.083 -25.560 1.00 48.19 162 THR A CA 1
ATOM 1287 C C . THR A 1 162 ? 24.589 -2.097 -25.628 1.00 48.19 162 THR A C 1
ATOM 1289 O O . THR A 1 162 ? 24.069 -1.634 -24.619 1.00 48.19 162 THR A O 1
ATOM 1292 N N . THR A 1 163 ? 24.269 -1.728 -26.860 1.00 47.06 163 THR A N 1
ATOM 1293 C CA . THR A 1 163 ? 23.403 -0.654 -27.355 1.00 47.06 163 THR A CA 1
ATOM 1294 C C . THR A 1 163 ? 22.115 -0.388 -26.564 1.00 47.06 163 THR A C 1
ATOM 1296 O O . THR A 1 163 ? 21.394 -1.300 -26.161 1.00 47.06 163 THR A O 1
ATOM 1299 N N . GLY A 1 164 ? 21.811 0.908 -26.419 1.00 49.00 164 GLY A N 1
ATOM 1300 C CA . GLY A 1 164 ? 20.719 1.468 -25.626 1.00 49.00 164 GLY A CA 1
ATOM 1301 C C . GLY A 1 164 ? 19.339 0.910 -25.958 1.00 49.00 164 GLY A C 1
ATOM 1302 O O . GLY A 1 164 ? 18.712 1.303 -26.940 1.00 49.00 164 GLY A O 1
ATOM 1303 N N . THR A 1 165 ? 18.840 0.058 -25.069 1.00 48.00 165 THR A N 1
ATOM 1304 C CA . THR A 1 165 ? 17.445 -0.378 -25.063 1.00 48.00 165 THR A CA 1
ATOM 1305 C C . THR A 1 165 ? 16.864 -0.028 -23.698 1.00 48.00 165 THR A C 1
ATOM 1307 O O . THR A 1 165 ? 17.429 -0.400 -22.673 1.00 48.00 165 THR A O 1
ATOM 1310 N N . SER A 1 166 ? 15.772 0.741 -23.657 1.00 53.44 166 SER A N 1
ATOM 1311 C CA . SER A 1 166 ? 15.121 1.116 -22.399 1.00 53.44 166 SER A CA 1
ATOM 1312 C C . SER A 1 166 ? 14.561 -0.138 -21.723 1.00 53.44 166 SER A C 1
ATOM 1314 O O . SER A 1 166 ? 13.543 -0.674 -22.155 1.00 53.44 166 SER A O 1
ATOM 1316 N N . LEU A 1 167 ? 15.238 -0.592 -20.670 1.00 62.31 167 LEU A N 1
ATOM 1317 C CA . LEU A 1 167 ? 14.971 -1.825 -19.922 1.00 62.31 167 LEU A CA 1
ATOM 1318 C C . LEU A 1 167 ? 13.532 -1.968 -19.404 1.00 62.31 167 LEU A C 1
ATOM 1320 O O . LEU A 1 167 ? 13.066 -3.078 -19.211 1.00 62.31 167 LEU A O 1
ATOM 1324 N N . CYS A 1 168 ? 12.802 -0.868 -19.223 1.00 70.00 168 CYS A N 1
ATOM 1325 C CA . CYS A 1 168 ? 11.359 -0.888 -19.007 1.00 70.00 168 CYS A CA 1
ATOM 1326 C C . CYS A 1 168 ? 10.772 0.457 -19.466 1.00 70.00 168 CYS A C 1
ATOM 1328 O O . CYS A 1 168 ? 11.162 1.494 -18.920 1.00 70.00 168 CYS A O 1
ATOM 1330 N N . PRO A 1 169 ? 9.823 0.491 -20.420 1.00 72.56 169 PRO A N 1
ATOM 1331 C CA . PRO A 1 169 ? 9.199 1.744 -20.849 1.00 72.56 169 PRO A CA 1
ATOM 1332 C C . PRO A 1 169 ? 8.388 2.411 -19.724 1.00 72.56 169 PRO A C 1
ATOM 1334 O O . PRO A 1 169 ? 8.132 3.613 -19.781 1.00 72.56 169 PRO A O 1
ATOM 1337 N N . GLN A 1 170 ? 8.006 1.656 -18.684 1.00 78.50 170 GLN A N 1
ATOM 1338 C CA . GLN A 1 170 ? 7.212 2.163 -17.565 1.00 78.50 170 GLN A CA 1
ATOM 1339 C C . GLN A 1 170 ? 8.019 2.784 -16.432 1.00 78.50 170 GLN A C 1
ATOM 1341 O O . GLN A 1 170 ? 7.439 3.473 -15.594 1.00 78.50 170 GLN A O 1
ATOM 1346 N N . ALA A 1 171 ? 9.342 2.625 -16.409 1.00 76.94 171 ALA A N 1
ATOM 1347 C CA . ALA A 1 171 ? 10.163 3.133 -15.314 1.00 76.94 171 ALA A CA 1
ATOM 1348 C C . ALA A 1 171 ? 10.073 4.657 -15.135 1.00 76.94 171 ALA A C 1
ATOM 1350 O O . ALA A 1 171 ? 9.976 5.136 -14.009 1.00 76.94 171 ALA A O 1
ATOM 1351 N N . VAL A 1 172 ? 9.988 5.420 -16.230 1.00 79.38 172 VAL A N 1
ATOM 1352 C CA . VAL A 1 172 ? 9.793 6.883 -16.173 1.00 79.38 172 VAL A CA 1
ATOM 1353 C C . VAL A 1 172 ? 8.449 7.234 -15.523 1.00 79.38 172 VAL A C 1
ATOM 1355 O O . VAL A 1 172 ? 8.350 8.159 -14.715 1.00 79.38 172 VAL A O 1
ATOM 1358 N N . ASN A 1 173 ? 7.400 6.470 -15.838 1.00 82.81 173 ASN A N 1
ATOM 1359 C CA . ASN A 1 173 ? 6.074 6.667 -15.254 1.00 82.81 173 ASN A CA 1
ATOM 1360 C C . ASN A 1 173 ? 6.050 6.272 -13.769 1.00 82.81 173 ASN A C 1
ATOM 1362 O O . ASN A 1 173 ? 5.382 6.932 -12.970 1.00 82.81 173 ASN A O 1
ATOM 1366 N N . VAL A 1 174 ? 6.789 5.225 -13.388 1.00 80.12 174 VAL A N 1
ATOM 1367 C CA . VAL A 1 174 ? 6.937 4.783 -11.995 1.00 80.12 174 VAL A CA 1
ATOM 1368 C C . VAL A 1 174 ? 7.720 5.805 -11.175 1.00 80.12 174 VAL A C 1
ATOM 1370 O O . VAL A 1 174 ? 7.285 6.150 -10.079 1.00 80.12 174 VAL A O 1
ATOM 1373 N N . GLU A 1 175 ? 8.799 6.374 -11.708 1.00 79.50 175 GLU A N 1
ATOM 1374 C CA . GLU A 1 175 ? 9.560 7.444 -11.057 1.00 79.50 175 GLU A CA 1
ATOM 1375 C C . GLU A 1 175 ? 8.667 8.651 -10.723 1.00 79.50 175 GLU A C 1
ATOM 1377 O O . GLU A 1 175 ? 8.613 9.121 -9.583 1.00 79.50 175 GLU A O 1
ATOM 1382 N N . GLN A 1 176 ? 7.864 9.102 -11.693 1.00 80.94 176 GLN A N 1
ATOM 1383 C CA . GLN A 1 176 ? 6.893 10.181 -11.483 1.00 80.94 176 GLN A CA 1
ATOM 1384 C C . GLN A 1 176 ? 5.784 9.796 -10.492 1.00 80.94 176 GLN A C 1
ATOM 1386 O O . GLN A 1 176 ? 5.230 10.662 -9.800 1.00 80.94 176 GLN A O 1
ATOM 1391 N N . LEU A 1 177 ? 5.441 8.507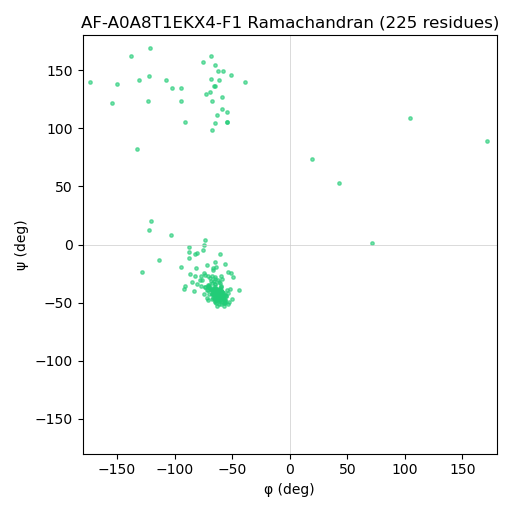 -10.408 1.00 86.69 177 LEU A N 1
ATOM 1392 C CA . LEU A 1 177 ? 4.449 7.996 -9.469 1.00 86.69 177 LEU A CA 1
ATOM 1393 C C . LEU A 1 177 ? 4.930 8.094 -8.016 1.00 86.69 177 LEU A C 1
ATOM 1395 O O . LEU A 1 177 ? 4.097 8.334 -7.142 1.00 86.69 177 LEU A O 1
ATOM 1399 N N . GLN A 1 178 ? 6.234 7.984 -7.743 1.00 84.25 178 GLN A N 1
ATOM 1400 C CA . GLN A 1 178 ? 6.770 7.940 -6.375 1.00 84.25 178 GLN A CA 1
ATOM 1401 C C . GLN A 1 178 ? 6.419 9.175 -5.542 1.00 84.25 178 GLN A C 1
ATOM 1403 O O . GLN A 1 178 ? 5.992 9.046 -4.398 1.00 84.25 178 GLN A O 1
ATOM 1408 N N . ARG A 1 179 ? 6.474 10.379 -6.123 1.00 82.38 179 ARG A N 1
ATOM 1409 C CA . ARG A 1 179 ? 6.088 11.609 -5.403 1.00 82.38 179 ARG A CA 1
ATOM 1410 C C . ARG A 1 179 ? 4.610 11.600 -5.000 1.00 82.38 179 ARG A C 1
ATOM 1412 O O . ARG A 1 179 ? 4.260 12.007 -3.894 1.00 82.38 179 ARG A O 1
ATOM 1419 N N . LYS A 1 180 ? 3.736 11.109 -5.886 1.00 87.19 180 LYS A N 1
ATOM 1420 C CA . LYS A 1 180 ? 2.294 10.970 -5.613 1.00 87.19 180 LYS A CA 1
ATOM 1421 C C . LYS A 1 180 ? 2.024 9.853 -4.609 1.00 87.19 180 LYS A C 1
ATOM 1423 O O . LYS A 1 180 ? 1.133 9.992 -3.775 1.00 87.19 180 LYS A O 1
ATOM 1428 N N . LEU A 1 181 ? 2.802 8.775 -4.677 1.00 89.69 181 LEU A N 1
ATOM 1429 C CA . LEU A 1 181 ? 2.751 7.682 -3.718 1.00 89.69 181 LEU A CA 1
ATOM 1430 C C . LEU A 1 181 ? 3.126 8.178 -2.321 1.00 89.69 181 LEU A C 1
ATOM 1432 O O . LEU A 1 181 ? 2.364 7.931 -1.395 1.00 89.69 181 LEU A O 1
ATOM 1436 N N . LEU A 1 182 ? 4.213 8.944 -2.184 1.00 86.69 182 LEU A N 1
ATOM 1437 C CA . LEU A 1 182 ? 4.639 9.529 -0.912 1.00 86.69 182 LEU A CA 1
ATOM 1438 C C . LEU A 1 182 ? 3.539 10.405 -0.290 1.00 86.69 182 LEU A C 1
ATOM 1440 O O . LEU A 1 182 ? 3.174 10.223 0.867 1.00 86.69 182 LEU A O 1
ATOM 1444 N N . GLN A 1 183 ? 2.921 11.293 -1.073 1.00 85.00 183 GLN A N 1
ATOM 1445 C CA . GLN A 1 183 ? 1.782 12.090 -0.593 1.00 85.00 183 GLN A CA 1
ATOM 1446 C C . GLN A 1 183 ? 0.607 11.211 -0.133 1.00 85.00 183 GLN A C 1
ATOM 1448 O O . GLN A 1 183 ? -0.026 11.485 0.891 1.00 85.00 183 GLN A O 1
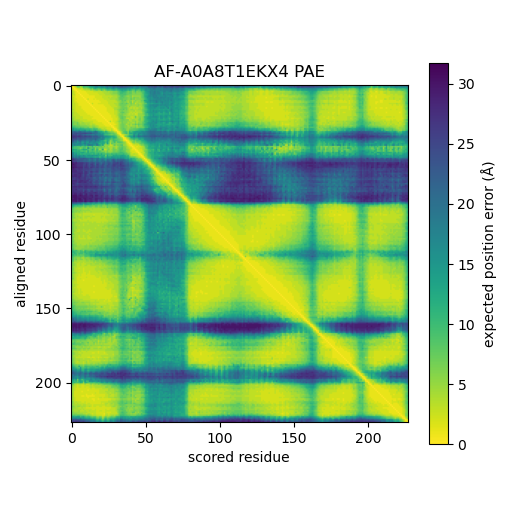ATOM 1453 N N . CYS A 1 184 ? 0.317 10.146 -0.885 1.00 89.38 184 CYS A N 1
ATOM 1454 C CA . CYS A 1 184 ? -0.757 9.211 -0.577 1.00 89.38 184 CYS A CA 1
ATOM 1455 C C . CYS A 1 184 ? -0.504 8.462 0.739 1.00 89.38 184 CYS A C 1
ATOM 1457 O O . CYS A 1 184 ? -1.387 8.428 1.597 1.00 89.38 184 CYS A O 1
ATOM 1459 N N . ILE A 1 185 ? 0.683 7.878 0.920 1.00 87.69 185 ILE A N 1
ATOM 1460 C CA . ILE A 1 185 ? 1.015 7.084 2.112 1.00 87.69 185 ILE A CA 1
ATOM 1461 C C . ILE A 1 185 ? 1.148 7.952 3.363 1.00 87.69 185 ILE A C 1
ATOM 1463 O O . ILE A 1 185 ? 0.655 7.541 4.405 1.00 87.69 185 ILE A O 1
ATOM 1467 N N . THR A 1 186 ? 1.685 9.174 3.272 1.00 84.00 186 THR A N 1
ATOM 1468 C CA . THR A 1 186 ? 1.754 10.087 4.425 1.00 84.00 186 THR A CA 1
ATOM 1469 C C . THR A 1 186 ? 0.352 10.519 4.862 1.00 84.00 186 THR A C 1
ATOM 1471 O O . THR A 1 186 ? 0.046 10.565 6.053 1.00 84.00 186 THR A O 1
ATOM 1474 N N . SER A 1 187 ? -0.564 10.764 3.914 1.00 83.31 187 SER A N 1
ATOM 1475 C CA . SER A 1 187 ? -1.972 11.000 4.263 1.00 83.31 187 SER A CA 1
ATOM 1476 C C . SER A 1 187 ? -2.638 9.759 4.866 1.00 83.31 187 SER A C 1
ATOM 1478 O O . SER A 1 187 ? -3.566 9.905 5.665 1.00 83.31 187 SER A O 1
ATOM 1480 N N . PHE A 1 188 ? -2.225 8.559 4.459 1.00 83.12 188 PHE A N 1
ATOM 1481 C CA . PHE A 1 188 ? -2.779 7.298 4.944 1.00 83.12 188 PHE A CA 1
ATOM 1482 C C . PHE A 1 188 ? -2.249 6.936 6.343 1.00 83.12 188 PHE A C 1
ATOM 1484 O O . PHE A 1 188 ? -3.026 6.483 7.182 1.00 83.12 188 PHE A O 1
ATOM 1491 N N . GLU A 1 189 ? -0.981 7.240 6.639 1.00 77.12 189 GLU A N 1
ATOM 1492 C CA . GLU A 1 189 ? -0.353 7.162 7.969 1.00 77.12 189 GLU A CA 1
ATOM 1493 C C . GLU A 1 189 ? -1.154 7.952 9.011 1.00 77.12 189 GLU A C 1
ATOM 1495 O O . GLU A 1 189 ? -1.430 7.459 10.104 1.00 77.12 189 GLU A O 1
ATOM 1500 N N . GLY A 1 190 ? -1.645 9.144 8.655 1.00 67.50 190 GLY A N 1
ATOM 1501 C CA . GLY A 1 190 ? -2.468 9.974 9.545 1.00 67.50 190 GLY A CA 1
ATOM 1502 C C . GLY A 1 190 ? -3.733 9.286 10.094 1.00 67.50 190 GLY A C 1
ATOM 1503 O O . GLY A 1 190 ? -4.285 9.723 11.105 1.00 67.50 190 GLY A O 1
ATOM 1504 N N . CYS A 1 191 ? -4.177 8.176 9.494 1.00 67.56 191 CYS A N 1
ATOM 1505 C CA . CYS A 1 191 ? -5.321 7.390 9.975 1.00 67.56 191 CYS A CA 1
ATOM 1506 C C . CYS A 1 191 ? -5.023 6.567 11.218 1.00 67.56 191 CYS A C 1
ATOM 1508 O O . CYS A 1 191 ? -5.941 6.219 11.963 1.00 67.56 191 CYS A O 1
ATOM 1510 N N . THR A 1 192 ? -3.757 6.225 11.439 1.00 63.75 192 THR A N 1
ATOM 1511 C CA . THR A 1 192 ? -3.360 5.295 12.496 1.00 63.75 192 THR A CA 1
ATOM 1512 C C . THR A 1 192 ? -2.969 6.015 13.781 1.00 63.75 192 THR A C 1
ATOM 1514 O O . THR A 1 192 ? -3.017 5.409 14.853 1.00 63.75 192 THR A O 1
ATOM 1517 N N . VAL A 1 193 ? -2.653 7.313 13.701 1.00 55.44 193 VAL A N 1
ATOM 1518 C CA . VAL A 1 193 ? -1.971 8.068 14.767 1.00 55.44 193 VAL A CA 1
ATOM 1519 C C . VAL A 1 193 ? -2.912 8.632 15.844 1.00 55.44 193 VAL A C 1
ATOM 1521 O O . VAL A 1 193 ? -2.526 8.683 17.006 1.00 55.44 193 VAL A O 1
ATOM 1524 N N . SER A 1 194 ? -4.159 9.018 15.541 1.00 52.06 194 SER A N 1
ATOM 1525 C CA . SER A 1 194 ? -4.985 9.716 16.550 1.00 52.06 194 SER A CA 1
ATOM 1526 C C . SER A 1 194 ? -5.911 8.791 17.350 1.00 52.06 194 SER A C 1
ATOM 1528 O O . SER A 1 194 ? -6.766 8.099 16.785 1.00 52.06 194 SER A O 1
ATOM 1530 N N . SER A 1 195 ? -5.768 8.839 18.682 1.00 44.72 195 SER A N 1
ATOM 1531 C CA . SER A 1 195 ? -6.653 8.241 19.704 1.00 44.72 195 SER A CA 1
ATOM 1532 C C . SER A 1 195 ? -8.135 8.608 19.502 1.00 44.72 195 SER A C 1
ATOM 1534 O O . SER A 1 195 ? -9.022 7.831 19.852 1.00 44.72 195 SER A O 1
ATOM 1536 N N . GLU A 1 196 ? -8.396 9.732 18.827 1.00 44.94 196 GLU A N 1
ATOM 1537 C CA . GLU A 1 196 ? -9.724 10.298 18.573 1.00 44.94 196 GLU A CA 1
ATOM 1538 C C . GLU A 1 196 ? -10.040 10.491 17.082 1.00 44.94 196 GLU A C 1
ATOM 1540 O O . GLU A 1 196 ? -11.014 11.166 16.749 1.00 44.94 196 GLU A O 1
ATOM 1545 N N . ALA A 1 197 ? -9.245 9.922 16.162 1.00 50.25 197 ALA A N 1
ATOM 1546 C CA . ALA A 1 197 ? -9.538 10.006 14.731 1.00 50.25 197 ALA A CA 1
ATOM 1547 C C . ALA A 1 197 ? -10.962 9.498 14.476 1.00 50.25 197 ALA A C 1
ATOM 1549 O O . ALA A 1 197 ? -11.232 8.297 14.540 1.00 50.25 197 ALA A O 1
ATOM 1550 N N . SER A 1 198 ? -11.890 10.424 14.215 1.00 54.09 198 SER A N 1
ATOM 1551 C CA . SER A 1 198 ? -13.270 10.053 13.928 1.00 54.09 198 SER A CA 1
ATOM 1552 C C . SER A 1 198 ? -13.283 9.125 12.713 1.00 54.09 198 SER A C 1
ATOM 1554 O O . SER A 1 198 ? -12.451 9.272 11.815 1.00 54.09 198 SER A O 1
ATOM 1556 N N . GLN A 1 199 ? -14.245 8.203 12.638 1.00 58.03 199 GLN A N 1
ATOM 1557 C CA . GLN A 1 199 ? -14.424 7.337 11.464 1.00 58.03 199 GLN A CA 1
ATOM 1558 C C . GLN A 1 199 ? -14.443 8.135 10.144 1.00 58.03 199 GLN A C 1
ATOM 1560 O O . GLN A 1 199 ? -13.974 7.633 9.128 1.00 58.03 199 GLN A O 1
ATOM 1565 N N . LYS A 1 200 ? -14.866 9.412 10.169 1.00 58.75 200 LYS A N 1
ATOM 1566 C CA . LYS A 1 200 ? -14.823 10.316 9.007 1.00 58.75 200 LYS A CA 1
ATOM 1567 C C . LYS A 1 200 ? -13.397 10.593 8.499 1.00 58.75 200 LYS A C 1
ATOM 1569 O O . LYS A 1 200 ? -13.230 10.797 7.305 1.00 58.75 200 LYS A O 1
ATOM 1574 N N . SER A 1 201 ? -12.384 10.587 9.369 1.00 71.38 201 SER A N 1
ATOM 1575 C CA . SER A 1 201 ? -10.969 10.741 8.987 1.00 71.38 201 SER A CA 1
ATOM 1576 C C . SER A 1 201 ? -10.451 9.500 8.246 1.00 71.38 201 SER A C 1
ATOM 1578 O O . SER A 1 201 ? -9.814 9.619 7.201 1.00 71.38 201 SER A O 1
ATOM 1580 N N . GLY A 1 202 ? -10.815 8.304 8.728 1.00 77.56 202 GLY A N 1
ATOM 1581 C CA . GLY A 1 202 ? -10.472 7.037 8.073 1.00 77.56 202 GLY A CA 1
ATOM 1582 C C . GLY A 1 202 ? -11.175 6.853 6.725 1.00 77.56 202 GLY A C 1
ATOM 1583 O O . GLY A 1 202 ? -10.539 6.456 5.754 1.00 77.56 202 GLY A O 1
ATOM 1584 N N . GLU A 1 203 ? -12.465 7.198 6.635 1.00 84.69 203 GLU A N 1
ATOM 1585 C CA . GLU A 1 203 ? -13.216 7.197 5.368 1.00 84.69 203 GLU A CA 1
ATOM 1586 C C . GLU A 1 203 ? -12.534 8.076 4.312 1.00 84.69 203 GLU A C 1
ATOM 1588 O O . GLU A 1 203 ? -12.254 7.608 3.210 1.00 84.69 203 GLU A O 1
ATOM 1593 N N . GLN A 1 204 ? -12.198 9.321 4.668 1.00 85.25 204 GLN A N 1
ATOM 1594 C CA . GLN A 1 204 ? -11.556 10.265 3.751 1.00 85.25 204 GLN A CA 1
ATOM 1595 C C . GLN A 1 204 ? -10.198 9.776 3.254 1.00 85.25 204 GLN A C 1
ATOM 1597 O O . GLN A 1 204 ? -9.854 9.973 2.092 1.00 85.25 204 GLN A O 1
ATOM 1602 N N . ALA A 1 205 ? -9.401 9.146 4.111 1.00 85.50 205 ALA A N 1
ATOM 1603 C CA . ALA A 1 205 ? -8.118 8.625 3.673 1.00 85.50 205 ALA A CA 1
ATOM 1604 C C . ALA A 1 205 ? -8.260 7.403 2.769 1.00 85.50 205 ALA A C 1
ATOM 1606 O O . ALA A 1 205 ? -7.543 7.324 1.777 1.00 85.50 205 ALA A O 1
ATOM 1607 N N . ILE A 1 206 ? -9.205 6.494 3.043 1.00 89.31 206 ILE A N 1
ATOM 1608 C CA . ILE A 1 206 ? -9.501 5.397 2.112 1.00 89.31 206 ILE A CA 1
ATOM 1609 C C . ILE A 1 206 ? -9.952 5.965 0.763 1.00 89.31 206 ILE A C 1
ATOM 1611 O O . ILE A 1 206 ? -9.503 5.492 -0.277 1.00 89.31 206 ILE A O 1
ATOM 1615 N N . GLU A 1 207 ? -10.787 7.004 0.757 1.00 90.56 207 GLU A N 1
ATOM 1616 C CA . GLU A 1 207 ? -11.198 7.682 -0.475 1.00 90.56 207 GLU A CA 1
ATOM 1617 C C . GLU A 1 207 ? -10.007 8.288 -1.229 1.00 90.56 207 GLU A C 1
ATOM 1619 O O . GLU A 1 207 ? -9.911 8.107 -2.443 1.00 90.56 207 GLU A O 1
ATOM 1624 N N . ARG A 1 208 ? -9.062 8.937 -0.536 1.00 90.38 208 ARG A N 1
ATOM 1625 C CA . ARG A 1 208 ? -7.829 9.454 -1.160 1.00 90.38 208 ARG A CA 1
ATOM 1626 C C . ARG A 1 208 ? -6.958 8.336 -1.730 1.00 90.38 208 ARG A C 1
ATOM 1628 O O . ARG A 1 208 ? -6.480 8.468 -2.854 1.00 90.38 208 ARG A O 1
ATOM 1635 N N . VAL A 1 209 ? -6.802 7.219 -1.016 1.00 92.06 209 VAL A N 1
ATOM 1636 C CA . VAL A 1 209 ? -6.078 6.049 -1.538 1.00 92.06 209 VAL A CA 1
ATOM 1637 C C . VAL A 1 209 ? -6.784 5.490 -2.772 1.00 92.06 209 VAL A C 1
ATOM 1639 O O . VAL A 1 209 ? -6.147 5.236 -3.789 1.00 92.06 209 VAL A O 1
ATOM 1642 N N . LEU A 1 210 ? -8.111 5.357 -2.740 1.00 92.75 210 LEU A N 1
ATOM 1643 C CA . LEU A 1 210 ? -8.891 4.909 -3.894 1.00 92.75 210 LEU A CA 1
ATOM 1644 C C . LEU A 1 210 ? -8.728 5.848 -5.096 1.00 92.75 210 LEU A C 1
ATOM 1646 O O . LEU A 1 210 ? -8.601 5.369 -6.223 1.00 92.75 210 LEU A O 1
ATOM 1650 N N . GLN A 1 211 ? -8.707 7.165 -4.877 1.00 92.56 211 GLN A N 1
ATOM 1651 C CA . GLN A 1 211 ? -8.438 8.152 -5.926 1.00 92.56 211 GLN A CA 1
ATOM 1652 C C . GLN A 1 211 ? -7.024 8.001 -6.496 1.00 92.56 211 GLN A C 1
ATOM 1654 O O . GLN A 1 211 ? -6.854 8.041 -7.715 1.00 92.56 211 GLN A O 1
ATOM 1659 N N . PHE A 1 212 ? -6.026 7.775 -5.639 1.00 93.56 212 PHE A N 1
ATOM 1660 C CA . PHE A 1 212 ? -4.651 7.518 -6.058 1.00 93.56 212 PHE A CA 1
ATOM 1661 C C . PHE A 1 212 ? -4.546 6.250 -6.918 1.00 93.56 212 PHE A C 1
ATOM 1663 O O . PHE A 1 212 ? -4.047 6.327 -8.042 1.00 93.56 212 PHE A O 1
ATOM 1670 N N . LEU A 1 213 ? -5.086 5.116 -6.457 1.00 92.12 213 LEU A N 1
ATOM 1671 C CA . LEU A 1 213 ? -5.051 3.837 -7.184 1.00 92.12 213 LEU A CA 1
ATOM 1672 C C . LEU A 1 213 ? -5.773 3.911 -8.540 1.00 92.12 213 LEU A C 1
ATOM 1674 O O . LEU A 1 213 ? -5.366 3.270 -9.505 1.00 92.12 213 LEU A O 1
ATOM 1678 N N . ASN A 1 214 ? -6.821 4.734 -8.639 1.00 90.62 214 ASN A N 1
ATOM 1679 C CA . ASN A 1 214 ? -7.563 4.953 -9.883 1.00 90.62 214 ASN A CA 1
ATOM 1680 C C . ASN A 1 214 ? -6.987 6.063 -10.772 1.00 90.62 214 ASN A C 1
ATOM 1682 O O . ASN A 1 214 ? -7.516 6.314 -11.864 1.00 90.62 214 ASN A O 1
ATOM 1686 N N . SER A 1 215 ? -5.925 6.732 -10.324 1.00 92.38 215 SER A N 1
ATOM 1687 C CA . SER A 1 215 ? -5.343 7.863 -11.032 1.00 92.38 215 SER A CA 1
ATOM 1688 C C . SER A 1 215 ? -4.749 7.452 -12.379 1.00 92.38 215 SER A C 1
ATOM 1690 O O . SER A 1 215 ? -4.311 6.319 -12.595 1.00 92.38 215 SER A O 1
ATOM 1692 N N . LYS A 1 216 ? -4.678 8.420 -13.300 1.00 89.06 216 LYS A N 1
ATOM 1693 C CA . LYS A 1 216 ? -3.994 8.235 -14.587 1.00 89.06 216 LYS A CA 1
ATOM 1694 C C . LYS A 1 216 ? -2.519 7.859 -14.407 1.00 89.06 216 LYS A C 1
ATOM 1696 O O . LYS A 1 216 ? -1.995 7.138 -15.237 1.00 89.06 216 LYS A O 1
ATOM 1701 N N . ALA A 1 217 ? -1.883 8.307 -13.321 1.00 87.50 217 ALA A N 1
ATOM 1702 C CA . ALA A 1 217 ? -0.482 8.007 -13.037 1.00 87.50 217 ALA A CA 1
ATOM 1703 C C . ALA A 1 217 ? -0.267 6.514 -12.753 1.00 87.50 217 ALA A C 1
ATOM 1705 O O . ALA A 1 217 ? 0.611 5.910 -13.353 1.00 87.50 217 ALA A O 1
ATOM 1706 N N . VAL A 1 218 ? -1.114 5.901 -11.916 1.00 88.88 218 VAL A N 1
ATOM 1707 C CA . VAL A 1 218 ? -1.041 4.453 -11.645 1.00 88.88 218 VAL A CA 1
ATOM 1708 C C . VAL A 1 218 ? -1.350 3.646 -12.904 1.00 88.88 218 VAL A C 1
ATOM 1710 O O . VAL A 1 218 ? -0.676 2.663 -13.174 1.00 88.88 218 VAL A O 1
ATOM 1713 N N . LYS A 1 219 ? -2.331 4.075 -13.707 1.00 89.56 219 LYS A N 1
ATOM 1714 C CA . LYS A 1 219 ? -2.673 3.403 -14.972 1.00 89.56 219 LYS A CA 1
ATOM 1715 C C . LYS A 1 219 ? -1.582 3.527 -16.036 1.00 89.56 219 LYS A C 1
ATOM 1717 O O . LYS A 1 219 ? -1.446 2.618 -16.840 1.00 89.56 219 LYS A O 1
ATOM 1722 N N . ALA A 1 220 ? -0.853 4.642 -16.055 1.00 87.06 220 ALA A N 1
ATOM 1723 C CA . ALA A 1 220 ? 0.286 4.829 -16.943 1.00 87.06 220 ALA A CA 1
ATOM 1724 C C . ALA A 1 220 ? 1.462 3.956 -16.498 1.00 87.06 220 ALA A C 1
ATOM 1726 O O . ALA A 1 220 ? 2.002 3.240 -17.321 1.00 87.06 220 ALA A O 1
ATOM 1727 N N . ALA A 1 221 ? 1.798 3.966 -15.203 1.00 86.88 221 ALA A N 1
ATOM 1728 C CA . ALA A 1 221 ? 2.888 3.169 -14.641 1.00 86.88 221 ALA A CA 1
ATOM 1729 C C . ALA A 1 221 ? 2.629 1.654 -14.706 1.00 86.88 221 ALA A C 1
ATOM 1731 O O . ALA A 1 221 ? 3.539 0.887 -14.984 1.00 86.88 221 ALA A O 1
ATOM 1732 N N . PHE A 1 222 ? 1.387 1.224 -14.473 1.00 88.12 222 PHE A N 1
ATOM 1733 C CA . PHE A 1 222 ? 0.982 -0.181 -14.476 1.00 88.12 222 PHE A CA 1
ATOM 1734 C C . PHE A 1 222 ? -0.295 -0.347 -15.312 1.00 88.12 222 PHE A C 1
ATOM 1736 O O . PHE A 1 222 ? -1.412 -0.349 -14.762 1.00 88.12 222 PHE A O 1
ATOM 1743 N N . PRO A 1 223 ? -0.162 -0.436 -16.649 1.00 83.50 223 PRO A N 1
ATOM 1744 C CA . PRO A 1 223 ? -1.304 -0.605 -17.532 1.00 83.50 223 PRO A CA 1
ATOM 1745 C C . PRO A 1 223 ? -2.037 -1.923 -17.237 1.00 83.50 223 PRO A C 1
ATOM 1747 O O . PRO A 1 223 ? -1.432 -2.894 -16.777 1.00 83.50 223 PRO A O 1
ATOM 1750 N N . PRO A 1 224 ? -3.365 -1.975 -17.444 1.00 76.31 224 PRO A N 1
ATOM 1751 C CA . PRO A 1 224 ? -4.090 -3.235 -17.372 1.00 76.31 224 PRO A CA 1
ATOM 1752 C C . PRO A 1 224 ? -3.550 -4.190 -18.439 1.00 76.31 224 PRO A C 1
ATOM 1754 O O . PRO A 1 224 ? -3.249 -3.760 -19.551 1.00 76.31 224 PRO A O 1
ATOM 1757 N N . SER A 1 225 ? -3.452 -5.476 -18.105 1.00 63.28 225 SER A N 1
ATOM 1758 C CA . SER A 1 225 ? -3.099 -6.523 -19.060 1.00 63.28 225 SER A CA 1
ATOM 1759 C C . SER A 1 225 ? -4.070 -6.446 -20.239 1.00 63.28 225 SER A C 1
ATOM 1761 O O . SER A 1 225 ? -5.273 -6.645 -20.054 1.00 63.28 225 SER A O 1
ATOM 1763 N N . SER A 1 226 ? -3.577 -6.106 -21.430 1.00 53.66 226 SER A N 1
ATOM 1764 C CA . SER A 1 226 ? -4.347 -6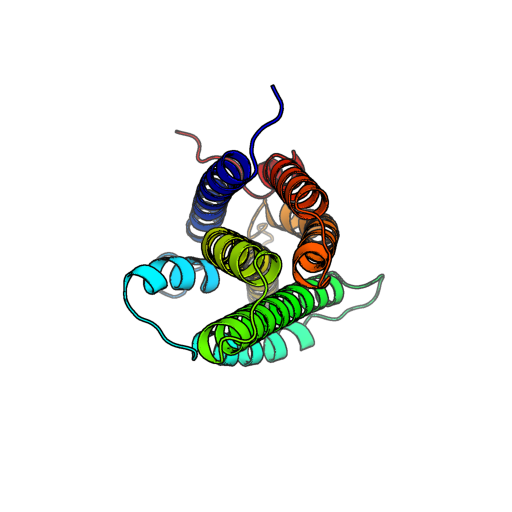.251 -22.662 1.00 53.66 226 SER A CA 1
ATOM 1765 C C . SER A 1 226 ? -4.719 -7.725 -22.796 1.00 53.66 226 SER A C 1
ATOM 1767 O O . SER A 1 226 ? -3.836 -8.582 -22.835 1.00 53.66 226 SER A O 1
ATOM 1769 N N . THR A 1 227 ? -6.021 -7.995 -22.757 1.00 37.16 227 THR A N 1
ATOM 1770 C CA . THR A 1 227 ? -6.594 -9.273 -23.195 1.00 37.16 227 THR A CA 1
ATOM 1771 C C . THR A 1 227 ? -6.690 -9.264 -24.707 1.00 37.16 227 THR A C 1
ATOM 1773 O O . THR A 1 227 ? -6.885 -8.158 -25.264 1.00 37.16 227 THR A O 1
#

Organism: NCBI:txid29920

pLDDT: mean 74.18, std 16.45, range [37.16, 93.56]

Foldseek 3Di:
DDDDPLRLLVLLVVLLVQLLVLLQVQQQPQFDDPDPDRDGQPLSVVLVCVVPDDDPCSVVVVVVVLVVLLVVDDDDDDCDLSNLLVLLLVLLVVLLVLQVVLLVVLVVCVVVVNDDPVSVVVNVSSVSNVSSSSSLSSSSNSLSVVLSSQVVVVVVVVVVPDDDDRSHPLNVLSSVLSVVSSVLSVLQSVCRNDPCCPVVSNSVSSVSSVCSSPDPSSCSNRPRPDD

=== Feature glossary ===
The record interleaves many kinds of information about one protein. Here is each kind framed as the question it answers.

Q: What does the local fold look like, residue by residue?
A: The Foldseek 3Di string encodes local tertiary geometry as a 20-letter alphabet — one character per residue — derived from the relative positions of nearby Cα atoms. Unlike the amino-acid sequence, 3Di is a direct function of the 3D structure, so two proteins with the same fold have similar 3Di strings even at low sequence identity.

Q: Which residues are in helices, strands, or loops?
A: The SS8 string is DSSP's per-residue secondary-structure call. α-helix (H) means an i→i+4 H-bond ladder; β-strand (E) means the residue participates in a β-sheet; 3₁₀ (G) and π (I) are tighter and wider helices; T/S are turns/bends; '-' is loop.

Q: How big and how compact is the whole molecule?
A: Radius of gyration (Rg) is the root-mean-square distance of Cα atoms from their centroid — a single number for overall size and compactness. A globular domain of N residues has Rg ≈ 2.2·N^0.38 Å; an extended or disordered chain has a much larger Rg. The Cα contact count is the number of residue pairs whose Cα atoms are within 8 Å and are more than four positions apart in sequence — a standard proxy for tertiary packing density. The bounding box is the smallest axis-aligned box enclosing all Cα atoms.

Q: Where is each backbone atom in 3D?
A: Structure coordinates are given as an mmCIF _atom_site loop: one row per atom with element, residue name, chain id, sequence number, and x/y/z position in Å. Only the four main-chain atoms per residue are included here; side chains are omitted to keep the record compact.

Q: What is the amino-acid chain?
A: Primary structure: the covalent order of the twenty standard amino acids along the backbone. Two proteins with the same sequence will (almost always) fold to the same structure; two with 30% identity often share a fold but not the details.

Q: What if only a Cα trace is available?
A: Three-state secondary structure (P-SEA) collapses the eight DSSP classes into helix (a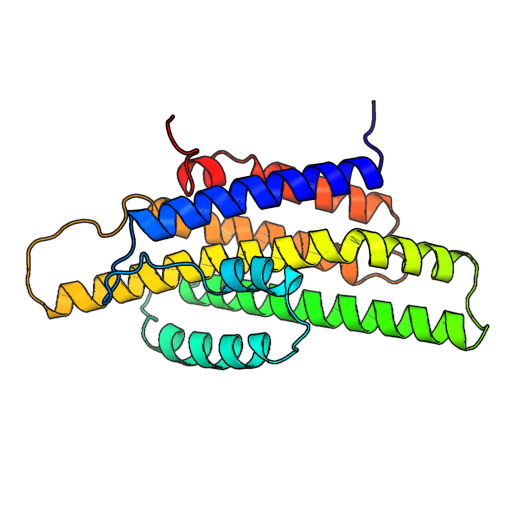), strand (b), and coil (c). P-SEA assigns these from Cα geometry alone — distances and angles — without requiring backbone oxygens, so it works on any Cα trace.

Q: What family and function is it annotated with?
A: Database cross-references. InterPro integrates a dozen domain/family signature databases into unified entries with residue-range hits. GO terms attach function/process/location labels with evidence codes. CATH codes position the fold in a four-level structural taxonomy. Organism is the NCBI-taxonomy species name.

Q: How confident is the AlphaFold model at each residue?
A: pLDDT is the predicted lDDT-Cα score: AlphaFold's confidence that the local environment of each residue (all inter-atomic distances within 15 Å) is correctly placed. It is a per-residue number between 0 and 100, with higher meaning more reliable.

Q: How mobile is each atom in the crystal?
A: B-factor (Debye–Waller factor) reflects atomic displacement in the crystal lattice. It is an experimental observable (units Å²), not a prediction; low values mean the atom is pinned down, high values mean it moves or is heterogeneous across the crystal.

Q: Which residues are buried vs exposed?
A: SASA measures how much of the protein is reachable by solvent. It is computed by rolling a water-sized probe over the atomic surface and summing the exposed area (Å²). Per-residue SASA distinguishes core (buried, low SASA) from surface (exposed, high SASA) residues; total SASA is a whole-molecule size measure.

Q: What do the diagnostic plots show?
A: Plot images: a contact map (which residues are close in 3D, as an N×N binary image), a Ramachandran scatter (backbone torsion angles, revealing secondary-structure composition at a glance), and — for AlphaFold structures — a PAE heatmap (pairwise prediction confidence).

Q: What known structures does this most resemble?
A: The Foldseek neighbor list gives the closest experimentally determined structures in the PDB, ranked by structural alignment. TM-score near 1 means near-identical fold; near 0.3 means only rough topology match. This is how one finds what a novel AlphaFold prediction most resembles in the solved-structure universe.

Q: Are the domains correctly placed relative to each other?
A: Predicted aligned error is AlphaFold's pairwise confidence. Unlike pLDDT (per-residue), PAE is per-residue-pair and captures whether two parts of the structure are correctly placed relative to each other. Units are ångströms of expected positional error.

Q: What do the rendered images show?
A: Structure images are PyMOL renders from six orthogonal camera directions. Cartoon representation draws helices as coils and strands as arrows; sticks shows the backbone as bonds; surface shows the solvent-excluded envelope. Rainbow coloring maps sequence position to hue (blue→red, N→C); chain coloring assigns a distinct color per polypeptide.

Q: What are the backbone torsion angles?
A: φ (phi) and ψ (psi) are the two rotatable backbone dihedrals per residue: φ is the C(i-1)–N–Cα–C torsion, ψ is the N–Cα–C–N(i+1) torsion, both in degrees on (−180°, 180°]. α-helical residues cluster near (−60°, −45°); β-strand residues near (−120°, +130°). A Ramachandran plot is simply a scatter of (φ, ψ) for every residue.